Protein AF-A0A836TAS0-F1 (afdb_monomer)

Secondary structure (DSSP, 8-state):
---------------EEEEEEEEEEEESSGGGTHHHHHHHTTSTT-EEEEETTEEEEEEEEESSHHHHHHHHHHHTTT-TT-EEEEEEE-GGGEEESGGGSSS--------HHHHHHHHHS-----HHHHHHHHHHTT-HHHHHHHHHHHHHTTSSHHHHHHHHHHHHHHHT-GGG-

Solvent-accessible surface area (backbone atoms only — not comparable to full-atom values): 10208 Å² total; per-residue (Å²): 133,87,80,76,78,74,68,82,70,85,71,76,93,59,76,46,72,80,19,25,20,29,41,58,50,73,37,75,49,61,80,73,48,51,69,58,43,68,78,38,61,89,44,56,67,43,35,31,31,55,57,87,76,31,32,35,35,35,33,50,70,27,83,48,59,68,63,33,48,61,50,40,66,60,47,33,78,80,36,71,82,38,44,79,43,81,38,65,45,56,70,91,31,44,69,30,65,68,80,70,57,69,81,63,72,63,77,76,73,62,50,75,65,52,50,49,48,48,67,76,45,66,76,75,75,47,68,66,60,52,23,54,51,29,45,74,71,64,39,50,74,61,17,45,52,38,23,53,55,34,42,75,67,73,48,65,46,68,61,19,51,52,52,45,18,54,48,23,52,75,70,68,39,66,96,74,67

Sequence (177 aa):
MKKKNVKRLDIEWKPAKNLHCVQVSTSKVLKFEIPKYEKLKNFPLARIEKIGNFYVLRVGGYKKYSKAKELLDTVKKQFPDAFIRRCDIILERIVYPRNLSLNTKKNYSKSPEEKILSKIFPKKISLVEMMYRELNAGNLSKAEELAKKLKNTGKNLDDAYFVLGLINLKKGNFEQA

Structure (mmCIF, N/CA/C/O backbone):
data_AF-A0A836TAS0-F1
#
_entry.id   AF-A0A836TAS0-F1
#
loop_
_atom_site.group_PDB
_atom_site.id
_atom_site.type_symbol
_atom_site.label_atom_id
_atom_site.label_alt_id
_atom_site.label_comp_id
_atom_site.label_asym_id
_atom_site.label_entity_id
_atom_site.label_seq_id
_atom_site.pdbx_PDB_ins_code
_atom_site.Cartn_x
_atom_site.Cartn_y
_atom_site.Cartn_z
_atom_site.occupancy
_atom_site.B_iso_or_equiv
_atom_site.auth_seq_id
_atom_site.auth_comp_id
_atom_site.auth_asym_id
_atom_site.auth_atom_id
_atom_site.pdbx_PDB_model_num
ATOM 1 N N . MET A 1 1 ? -26.709 25.222 6.753 1.00 39.94 1 MET A N 1
ATOM 2 C CA . MET A 1 1 ? -26.020 23.928 6.993 1.00 39.94 1 MET A CA 1
ATOM 3 C C . MET A 1 1 ? -24.609 24.193 7.516 1.00 39.94 1 MET A C 1
ATOM 5 O O . MET A 1 1 ? -23.804 24.773 6.799 1.00 39.94 1 MET A O 1
ATOM 9 N N . LYS A 1 2 ? -24.309 23.847 8.777 1.00 31.91 2 LYS A N 1
ATOM 10 C CA . LYS A 1 2 ? -22.988 24.091 9.387 1.00 31.91 2 LYS A CA 1
ATOM 11 C C . LYS A 1 2 ? -21.958 23.116 8.796 1.00 31.91 2 LYS A C 1
ATOM 13 O O . LYS A 1 2 ? -22.026 21.919 9.068 1.00 31.91 2 LYS A O 1
ATOM 18 N N . LYS A 1 3 ? -21.010 23.618 7.994 1.00 33.72 3 LYS A N 1
ATOM 19 C CA . LYS A 1 3 ? -19.817 22.865 7.573 1.00 33.72 3 LYS A CA 1
ATOM 20 C C . LYS A 1 3 ? -19.012 22.539 8.834 1.00 33.72 3 LYS A C 1
ATOM 22 O O . LYS A 1 3 ? -18.361 23.414 9.396 1.00 33.72 3 LYS A O 1
ATOM 27 N N . LYS A 1 4 ? -19.104 21.300 9.329 1.00 37.03 4 LYS A N 1
ATOM 28 C CA . LYS A 1 4 ? -18.217 20.818 10.392 1.00 37.03 4 LYS A CA 1
ATOM 29 C C . LYS A 1 4 ? -16.796 20.836 9.828 1.00 37.03 4 LYS A C 1
ATOM 31 O O . LYS A 1 4 ? -16.466 20.016 8.976 1.00 37.03 4 LYS A O 1
ATOM 36 N N . ASN A 1 5 ? -15.987 21.790 10.287 1.00 32.66 5 ASN A N 1
ATOM 37 C CA . ASN A 1 5 ? -14.542 21.788 10.099 1.00 32.66 5 ASN A CA 1
ATOM 38 C C . ASN A 1 5 ? -13.997 20.518 10.753 1.00 32.66 5 ASN A C 1
ATOM 40 O O . ASN A 1 5 ? -13.804 20.459 11.968 1.00 32.66 5 ASN A O 1
ATOM 44 N N . VAL A 1 6 ? -13.799 19.475 9.949 1.00 39.62 6 VAL A N 1
ATOM 45 C CA . VAL A 1 6 ? -13.028 18.304 10.350 1.00 39.62 6 VAL A CA 1
ATOM 46 C C . VAL A 1 6 ? -11.595 18.804 10.471 1.00 39.62 6 VAL A C 1
ATOM 48 O O . VAL A 1 6 ? -10.887 18.916 9.473 1.00 39.62 6 VAL A O 1
ATOM 51 N N . LYS A 1 7 ? -11.202 19.201 11.691 1.00 39.25 7 LYS A N 1
ATOM 52 C CA . LYS A 1 7 ? -9.799 19.451 12.033 1.00 39.25 7 LYS A CA 1
ATOM 53 C C . LYS A 1 7 ? -9.008 18.273 11.470 1.00 39.25 7 LYS A C 1
ATOM 55 O O . LYS A 1 7 ? -9.367 17.128 11.758 1.00 39.25 7 LYS A O 1
ATOM 60 N N . ARG A 1 8 ? -7.986 18.545 10.647 1.00 42.72 8 ARG A N 1
ATOM 61 C CA . ARG A 1 8 ? -6.962 17.547 10.325 1.00 42.72 8 ARG A CA 1
ATOM 62 C C . ARG A 1 8 ? -6.474 17.041 11.673 1.00 42.72 8 ARG A C 1
ATOM 64 O O . ARG A 1 8 ? -5.831 17.771 12.413 1.00 42.72 8 ARG A O 1
ATOM 71 N N . LEU A 1 9 ? -6.919 15.850 12.056 1.00 44.78 9 LEU A N 1
ATOM 72 C CA . LEU A 1 9 ? -6.320 15.161 13.177 1.00 44.78 9 LEU A CA 1
ATOM 73 C C . LEU A 1 9 ? -4.923 14.844 12.669 1.00 44.78 9 LEU A C 1
ATOM 75 O O . LEU A 1 9 ? -4.783 14.038 11.746 1.00 44.78 9 LEU A O 1
ATOM 79 N N . ASP A 1 10 ? -3.928 15.534 13.214 1.00 43.12 10 ASP A N 1
ATOM 80 C CA . ASP A 1 10 ? -2.517 15.210 13.051 1.00 43.12 10 ASP A CA 1
ATOM 81 C C . ASP A 1 10 ? -2.287 13.855 13.725 1.00 43.12 10 ASP A C 1
ATOM 83 O O . ASP A 1 10 ? -1.798 13.739 14.846 1.00 43.12 10 ASP A O 1
ATOM 87 N N . ILE A 1 11 ? -2.788 12.798 13.085 1.00 58.28 11 ILE A N 1
ATOM 88 C CA . ILE A 1 11 ? -2.605 11.438 13.553 1.00 58.28 11 ILE A CA 1
ATOM 89 C C . ILE A 1 11 ? -1.200 11.068 13.131 1.00 58.28 11 ILE A C 1
ATOM 91 O O . ILE A 1 11 ? -0.909 10.855 11.954 1.00 58.28 11 ILE A O 1
ATOM 95 N N . GLU A 1 12 ? -0.332 11.044 14.127 1.00 65.50 12 GLU A N 1
ATOM 96 C CA . GLU A 1 12 ? 1.052 10.647 13.996 1.00 65.50 12 GLU A CA 1
ATOM 97 C C . GLU A 1 12 ? 1.134 9.244 13.375 1.00 65.50 12 GLU A C 1
ATOM 99 O O . GLU A 1 12 ? 0.521 8.285 13.857 1.00 65.50 12 GLU A O 1
ATOM 104 N N . TRP A 1 13 ? 1.880 9.126 12.277 1.00 76.00 13 TRP A N 1
ATOM 105 C CA . TRP A 1 13 ? 2.085 7.876 11.549 1.00 76.00 13 TRP A CA 1
ATOM 106 C C . TRP A 1 13 ? 3.034 6.964 12.326 1.00 76.00 13 TRP A C 1
ATOM 108 O O . TRP A 1 13 ? 4.219 6.855 12.018 1.00 76.00 13 TRP A O 1
ATOM 118 N N . LYS A 1 14 ? 2.507 6.321 13.367 1.00 85.06 14 LYS A N 1
ATOM 119 C CA . LYS A 1 14 ? 3.248 5.385 14.214 1.00 85.06 14 LYS A CA 1
ATOM 120 C C . LYS A 1 14 ? 2.889 3.937 13.875 1.00 85.06 14 LYS A C 1
ATOM 122 O O . LYS A 1 14 ? 1.707 3.637 13.685 1.00 85.06 14 LYS A O 1
ATOM 127 N N . PRO A 1 15 ? 3.878 3.024 13.834 1.00 89.62 15 PRO A N 1
ATOM 128 C CA . PRO A 1 15 ? 3.602 1.599 13.764 1.00 89.62 15 PRO A CA 1
ATOM 129 C C . PRO A 1 15 ? 2.694 1.167 14.917 1.00 89.62 15 PRO A C 1
ATOM 131 O O . PRO A 1 15 ? 2.919 1.535 16.070 1.00 89.62 15 PRO A O 1
ATOM 134 N N . ALA A 1 16 ? 1.665 0.386 14.610 1.00 91.62 16 ALA A N 1
ATOM 135 C CA . ALA A 1 16 ? 0.688 -0.066 15.593 1.00 91.62 16 ALA A CA 1
ATOM 136 C C . ALA A 1 16 ? 0.060 -1.389 15.151 1.00 91.62 16 ALA A C 1
ATOM 138 O O . ALA A 1 16 ? -0.093 -1.634 13.956 1.00 91.62 16 ALA A O 1
ATOM 139 N N . LYS A 1 17 ? -0.317 -2.232 16.116 1.00 95.00 17 LYS A N 1
ATOM 140 C CA . LYS A 1 17 ? -0.908 -3.553 15.869 1.00 95.00 17 LYS A CA 1
ATOM 141 C C . LYS A 1 17 ? -2.314 -3.661 16.445 1.00 95.00 17 LYS A C 1
ATOM 143 O O . LYS A 1 17 ? -2.662 -2.912 17.360 1.00 95.00 17 LYS A O 1
ATOM 148 N N . ASN A 1 18 ? -3.083 -4.634 15.956 1.00 94.75 18 ASN A N 1
ATOM 149 C CA . ASN A 1 18 ? -4.403 -4.993 16.492 1.00 94.75 18 ASN A CA 1
ATOM 150 C C . ASN A 1 18 ? -5.410 -3.828 16.477 1.00 94.75 18 ASN A C 1
ATOM 152 O O . ASN A 1 18 ? -6.166 -3.620 17.426 1.00 94.75 18 ASN A O 1
ATOM 156 N N . LEU A 1 19 ? -5.416 -3.052 15.394 1.00 96.75 19 LEU A N 1
ATOM 157 C CA . LEU A 1 19 ? -6.354 -1.954 15.185 1.00 96.75 19 LEU A CA 1
ATOM 158 C C . LEU A 1 19 ? -7.549 -2.397 14.335 1.00 96.75 19 LEU A C 1
ATOM 160 O O . LEU A 1 19 ? -7.523 -3.421 13.653 1.00 96.75 19 LEU A O 1
ATOM 164 N N . HIS A 1 20 ? -8.590 -1.573 14.335 1.00 97.81 20 HIS A N 1
ATOM 165 C CA . HIS A 1 20 ? -9.711 -1.618 13.411 1.00 97.81 20 HIS A CA 1
ATOM 166 C C . HIS A 1 20 ? -9.548 -0.522 12.354 1.00 97.81 20 HIS A C 1
ATOM 168 O O . HIS A 1 20 ? -9.479 0.666 12.683 1.00 97.81 20 HIS A O 1
ATOM 174 N N . CYS A 1 21 ? -9.511 -0.922 11.085 1.00 97.25 21 CYS A N 1
ATOM 175 C CA . CYS A 1 21 ? -9.460 -0.023 9.934 1.00 97.25 21 CYS A CA 1
ATOM 176 C C . CYS A 1 21 ? -10.655 -0.277 9.023 1.00 97.25 21 CYS A C 1
ATOM 178 O O . CYS A 1 21 ? -11.179 -1.392 8.977 1.00 97.25 21 CYS A O 1
ATOM 180 N N . VAL A 1 22 ? -11.012 0.728 8.231 1.00 98.38 22 VAL A N 1
ATOM 181 C CA . VAL A 1 22 ? -11.937 0.560 7.112 1.00 98.38 22 VAL A CA 1
ATOM 182 C C . VAL A 1 22 ? -11.113 0.266 5.862 1.00 98.38 22 VAL A C 1
ATOM 184 O O . VAL A 1 22 ? -10.262 1.066 5.471 1.00 98.38 22 VAL A O 1
ATOM 187 N N . GLN A 1 23 ? -11.336 -0.898 5.257 1.00 98.44 23 GLN A N 1
ATOM 188 C CA . GLN A 1 23 ? -10.821 -1.225 3.934 1.00 98.44 23 GLN A CA 1
ATOM 189 C C . GLN A 1 23 ? -11.856 -0.797 2.898 1.00 98.44 23 GLN A C 1
ATOM 191 O O . GLN A 1 23 ? -13.025 -1.157 3.002 1.00 98.44 23 GLN A O 1
ATOM 196 N N . VAL A 1 24 ? -11.408 -0.023 1.917 1.00 98.38 24 VAL A N 1
ATOM 197 C CA . VAL A 1 24 ? -12.281 0.597 0.914 1.00 98.38 24 VAL A CA 1
ATOM 198 C C . VAL A 1 24 ? -12.264 -0.206 -0.374 1.00 98.38 24 VAL A C 1
ATOM 200 O O . VAL A 1 24 ? -13.305 -0.504 -0.943 1.00 98.38 24 VAL A O 1
ATOM 203 N N . SER A 1 25 ? -11.069 -0.565 -0.833 1.00 98.06 25 SER A N 1
ATOM 204 C CA . SER A 1 25 ? -10.891 -1.310 -2.071 1.00 98.06 25 SER A CA 1
ATOM 205 C C . SER A 1 25 ? -9.571 -2.063 -2.086 1.00 98.06 25 SER A C 1
ATOM 207 O O . SER A 1 25 ? -8.697 -1.892 -1.229 1.00 98.06 25 SER A O 1
ATOM 209 N N . THR A 1 26 ? -9.455 -2.977 -3.040 1.00 97.88 26 THR A N 1
ATOM 210 C CA . THR A 1 26 ? -8.252 -3.766 -3.284 1.00 97.88 26 THR A CA 1
ATOM 211 C C . THR A 1 26 ? -8.102 -3.987 -4.782 1.00 97.88 26 THR A C 1
ATOM 213 O O . THR A 1 26 ? -9.083 -4.240 -5.473 1.00 97.88 26 THR A O 1
ATOM 216 N N . SER A 1 27 ? -6.875 -3.892 -5.286 1.00 98.06 27 SER A N 1
ATOM 217 C CA . SER A 1 27 ? -6.555 -4.059 -6.705 1.00 98.06 27 SER A CA 1
ATOM 218 C C . SER A 1 27 ? -5.145 -4.618 -6.869 1.00 98.06 27 SER A C 1
ATOM 220 O O . SER A 1 27 ? -4.278 -4.374 -6.037 1.00 98.06 27 SER A O 1
ATOM 222 N N . LYS A 1 28 ? -4.864 -5.336 -7.960 1.00 97.81 28 LYS A N 1
ATOM 223 C CA . LYS A 1 28 ? -3.484 -5.730 -8.310 1.00 97.81 28 LYS A CA 1
ATOM 224 C C . LYS A 1 28 ? -2.655 -4.563 -8.864 1.00 97.81 28 LYS A C 1
ATOM 226 O O . LYS A 1 28 ? -1.430 -4.626 -8.857 1.00 97.81 28 LYS A O 1
ATOM 231 N N . VAL A 1 29 ? -3.308 -3.483 -9.294 1.00 97.56 29 VAL A N 1
ATOM 232 C CA . VAL A 1 29 ? -2.690 -2.337 -9.976 1.00 97.56 29 VAL A CA 1
ATOM 233 C C . VAL A 1 29 ? -2.886 -1.061 -9.156 1.00 97.56 29 VAL A C 1
ATOM 235 O O . VAL A 1 29 ? -4.017 -0.622 -8.940 1.00 97.56 29 VAL A O 1
ATOM 238 N N . LEU A 1 30 ? -1.779 -0.430 -8.744 1.00 96.00 30 LEU A N 1
ATOM 239 C CA . LEU A 1 30 ? -1.773 0.784 -7.913 1.00 96.00 30 LEU A CA 1
ATOM 240 C C . LEU A 1 30 ? -2.534 1.953 -8.554 1.00 96.00 30 LEU A C 1
ATOM 242 O O . LEU A 1 30 ? -3.224 2.697 -7.860 1.00 96.00 30 LEU A O 1
ATOM 246 N N . LYS A 1 31 ? -2.441 2.098 -9.883 1.00 96.31 31 LYS A N 1
ATOM 247 C CA . LYS A 1 31 ? -3.090 3.180 -10.643 1.00 96.31 31 LYS A CA 1
ATOM 248 C C . LYS A 1 31 ? -4.608 3.239 -10.418 1.00 96.31 31 LYS A C 1
ATOM 250 O O . LYS A 1 31 ? -5.175 4.321 -10.495 1.00 96.31 31 LYS A O 1
ATOM 255 N N . PHE A 1 32 ? -5.257 2.118 -10.097 1.00 97.12 32 PHE A N 1
ATOM 256 C CA . PHE A 1 32 ? -6.699 2.078 -9.816 1.00 97.12 32 PHE A CA 1
ATOM 257 C C . PHE A 1 32 ? -7.066 2.517 -8.393 1.00 97.12 32 PHE A C 1
ATOM 259 O O . PHE A 1 32 ? -8.209 2.898 -8.142 1.00 97.12 32 PHE A O 1
ATOM 266 N N . GLU A 1 33 ? -6.111 2.498 -7.464 1.00 97.50 33 GLU A N 1
ATOM 267 C CA . GLU A 1 33 ? -6.346 2.865 -6.066 1.00 97.50 33 GLU A CA 1
ATOM 268 C C . GLU A 1 33 ? -6.081 4.355 -5.808 1.00 97.50 33 GLU A C 1
ATOM 270 O O . GLU A 1 33 ? -6.758 4.959 -4.978 1.00 97.50 33 GLU A O 1
ATOM 275 N N . ILE A 1 34 ? -5.163 4.979 -6.559 1.00 96.69 34 ILE A N 1
ATOM 276 C CA . ILE A 1 34 ? -4.818 6.406 -6.408 1.00 96.69 34 ILE A CA 1
ATOM 277 C C . ILE A 1 34 ? -6.047 7.332 -6.564 1.00 96.69 34 ILE A C 1
ATOM 279 O O . ILE A 1 34 ? -6.281 8.139 -5.664 1.00 96.69 34 ILE A O 1
ATOM 283 N N . PRO A 1 35 ? -6.897 7.219 -7.608 1.00 97.31 35 PRO A N 1
ATOM 284 C CA . PRO A 1 35 ? -8.068 8.091 -7.742 1.00 97.31 35 PRO A CA 1
ATOM 285 C C . PRO A 1 35 ? -9.076 7.937 -6.596 1.00 97.31 35 PRO A C 1
ATOM 287 O O . PRO A 1 35 ? -9.722 8.904 -6.196 1.00 97.31 35 PRO A O 1
ATOM 290 N N . LYS A 1 36 ? -9.211 6.724 -6.041 1.00 97.50 36 LYS A N 1
ATOM 291 C CA . LYS A 1 36 ? -10.081 6.458 -4.885 1.00 97.50 36 LYS A CA 1
ATOM 292 C C . LYS A 1 36 ? -9.501 7.077 -3.616 1.00 97.50 36 LYS A C 1
ATOM 294 O O . LYS A 1 36 ? -10.239 7.679 -2.839 1.00 97.50 36 LYS A O 1
ATOM 299 N N . TYR A 1 37 ? -8.182 6.985 -3.437 1.00 96.94 37 TYR A N 1
ATOM 300 C CA . TYR A 1 37 ? -7.482 7.653 -2.348 1.00 96.94 37 TYR A CA 1
ATOM 301 C C . TYR A 1 37 ? -7.701 9.167 -2.385 1.00 96.94 37 TYR A C 1
ATOM 303 O O . TYR A 1 37 ? -7.981 9.749 -1.345 1.00 96.94 37 TYR A O 1
ATOM 311 N N . GLU A 1 38 ? -7.628 9.818 -3.550 1.00 95.81 38 GLU A N 1
ATOM 312 C CA . GLU A 1 38 ? -7.781 11.279 -3.640 1.00 95.81 38 GLU A CA 1
ATOM 313 C C . GLU A 1 38 ? -9.139 11.772 -3.111 1.00 95.81 38 GLU A C 1
ATOM 315 O O . GLU A 1 38 ? -9.208 12.839 -2.499 1.00 95.81 38 GLU A O 1
ATOM 320 N N . LYS A 1 39 ? -10.201 10.963 -3.249 1.00 96.38 39 LYS A N 1
ATOM 321 C CA . LYS A 1 39 ? -11.524 11.232 -2.650 1.00 96.38 39 LYS A CA 1
ATOM 322 C C . LYS A 1 39 ? -11.528 11.109 -1.123 1.00 96.38 39 LYS A C 1
ATOM 324 O O . LYS A 1 39 ? -12.337 11.739 -0.445 1.00 96.38 39 LYS A O 1
ATOM 329 N N . LEU A 1 40 ? -10.618 10.306 -0.578 1.00 95.25 40 LEU A N 1
ATOM 330 C CA . LEU A 1 40 ? -10.520 9.973 0.842 1.00 95.25 40 LEU A CA 1
ATOM 331 C C . LEU A 1 40 ? -9.305 10.589 1.545 1.00 95.25 40 LEU A C 1
ATOM 333 O O . LEU A 1 40 ? -9.139 10.374 2.738 1.00 95.25 40 LEU A O 1
ATOM 337 N N . LYS A 1 41 ? -8.466 11.380 0.871 1.00 93.56 41 LYS A N 1
ATOM 338 C CA . LYS A 1 41 ? -7.195 11.884 1.429 1.00 93.56 41 LYS A CA 1
ATOM 339 C C . LYS A 1 41 ? -7.330 12.716 2.705 1.00 93.56 41 LYS A C 1
ATOM 341 O O . LYS A 1 41 ? -6.380 12.833 3.468 1.00 93.56 41 LYS A O 1
ATOM 346 N N . ASN A 1 42 ? -8.506 13.301 2.927 1.00 91.25 42 ASN A N 1
ATOM 347 C CA . ASN A 1 42 ? -8.814 14.083 4.124 1.00 91.25 42 ASN A CA 1
ATOM 348 C C . ASN A 1 42 ? -9.341 13.219 5.282 1.00 91.25 42 ASN A C 1
ATOM 350 O O . ASN A 1 42 ? -9.592 13.739 6.368 1.00 91.25 42 ASN A O 1
ATOM 354 N N . PHE A 1 43 ? -9.541 11.918 5.061 1.00 92.50 43 PHE A N 1
ATOM 355 C CA . PHE A 1 43 ? -9.944 10.993 6.107 1.00 92.50 43 PHE A CA 1
ATOM 356 C C . PHE A 1 43 ? -8.736 10.634 6.989 1.00 92.50 43 PHE A C 1
ATOM 358 O O . PHE A 1 43 ? -7.605 10.559 6.501 1.00 92.50 43 PHE A O 1
ATOM 365 N N . PRO A 1 44 ? -8.969 10.364 8.285 1.00 91.81 44 PRO A N 1
ATOM 366 C CA . PRO A 1 44 ? -7.951 9.883 9.214 1.00 91.81 44 PRO A CA 1
ATOM 367 C C . PRO A 1 44 ? -7.118 8.732 8.642 1.00 91.81 44 PRO A C 1
ATOM 369 O O . PRO A 1 44 ? -7.689 7.734 8.209 1.00 91.81 44 PRO A O 1
ATOM 372 N N . LEU A 1 45 ? -5.783 8.834 8.682 1.00 92.25 45 LEU A N 1
ATOM 373 C CA . LEU A 1 45 ? -4.847 7.766 8.284 1.00 92.25 45 LEU A CA 1
ATOM 374 C C . LEU A 1 45 ? -5.166 7.094 6.932 1.00 92.25 45 LEU A C 1
ATOM 376 O O . LEU A 1 45 ? -4.980 5.879 6.775 1.00 92.25 45 LEU A O 1
ATOM 380 N N . ALA A 1 46 ? -5.669 7.868 5.966 1.00 95.31 46 ALA A N 1
ATOM 381 C CA . ALA A 1 46 ? -5.869 7.393 4.606 1.00 95.31 46 ALA A CA 1
ATOM 382 C C . ALA A 1 46 ? -4.529 6.979 3.989 1.00 95.31 46 ALA A C 1
ATOM 384 O O . ALA A 1 46 ? -3.559 7.734 4.040 1.00 95.31 46 ALA A O 1
ATOM 385 N N . ARG A 1 47 ? -4.468 5.774 3.418 1.00 96.06 47 ARG A N 1
ATOM 386 C CA . ARG A 1 47 ? -3.246 5.202 2.834 1.00 96.06 47 ARG A CA 1
ATOM 387 C C . ARG A 1 47 ? -3.534 4.086 1.849 1.00 96.06 47 ARG A C 1
ATOM 389 O O . ARG A 1 47 ? -4.546 3.395 1.957 1.00 96.06 47 ARG A O 1
ATOM 396 N N . ILE A 1 48 ? -2.579 3.857 0.957 1.00 97.62 48 ILE A N 1
ATOM 397 C CA . ILE A 1 48 ? -2.515 2.649 0.138 1.00 97.62 48 ILE A CA 1
ATOM 398 C C . ILE A 1 48 ? -1.346 1.802 0.625 1.00 97.62 48 ILE A C 1
ATOM 400 O O . ILE A 1 48 ? -0.205 2.265 0.674 1.00 97.62 48 ILE A O 1
ATOM 404 N N . GLU A 1 49 ? -1.640 0.550 0.957 1.00 96.94 49 GLU A N 1
ATOM 405 C CA . GLU A 1 49 ? -0.658 -0.439 1.391 1.00 96.94 49 GLU A CA 1
ATOM 406 C C . GLU A 1 49 ? -0.409 -1.485 0.298 1.00 96.94 49 GLU A C 1
ATOM 408 O O . GLU A 1 49 ? -1.352 -1.931 -0.356 1.00 96.94 49 GLU A O 1
ATOM 413 N N . LYS A 1 50 ? 0.841 -1.927 0.126 1.00 97.06 50 LYS A N 1
ATOM 414 C CA . LYS A 1 50 ? 1.197 -3.095 -0.685 1.00 97.06 50 LYS A CA 1
ATOM 415 C C . LYS A 1 50 ? 1.244 -4.336 0.208 1.00 97.06 50 LYS A C 1
ATOM 417 O O . LYS A 1 50 ? 2.073 -4.439 1.109 1.00 97.06 50 LYS A O 1
ATOM 422 N N . ILE A 1 51 ? 0.330 -5.273 -0.037 1.00 96.00 51 ILE A N 1
ATOM 423 C CA . ILE A 1 51 ? 0.199 -6.533 0.704 1.00 96.00 51 ILE A CA 1
ATOM 424 C C . ILE A 1 51 ? 0.229 -7.680 -0.308 1.00 96.00 51 ILE A C 1
ATOM 426 O O . ILE A 1 51 ? -0.733 -7.898 -1.050 1.00 96.00 51 ILE A O 1
ATOM 430 N N . GLY A 1 52 ? 1.357 -8.391 -0.365 1.00 95.75 52 GLY A N 1
ATOM 431 C CA . GLY A 1 52 ? 1.619 -9.375 -1.417 1.00 95.75 52 GLY A CA 1
ATOM 432 C C . GLY A 1 52 ? 1.464 -8.745 -2.805 1.00 95.75 52 GLY A C 1
ATOM 433 O O . GLY A 1 52 ? 1.991 -7.666 -3.079 1.00 95.75 52 GLY A O 1
ATOM 434 N N . ASN A 1 53 ? 0.662 -9.374 -3.664 1.00 96.69 53 ASN A N 1
ATOM 435 C CA . ASN A 1 53 ? 0.414 -8.887 -5.023 1.00 96.69 53 ASN A CA 1
ATOM 436 C C . ASN A 1 53 ? -0.627 -7.762 -5.110 1.00 96.69 53 ASN A C 1
ATOM 438 O O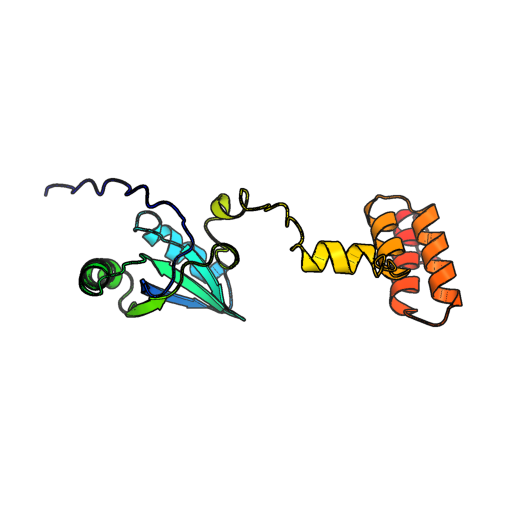 . ASN A 1 53 ? -0.819 -7.200 -6.187 1.00 96.69 53 ASN A O 1
ATOM 442 N N . PHE A 1 54 ? -1.235 -7.345 -4.000 1.00 98.12 54 PHE A N 1
ATOM 443 C CA . PHE A 1 54 ? -2.348 -6.397 -4.005 1.00 98.12 54 PHE A CA 1
ATOM 444 C C . PHE A 1 54 ? -1.996 -5.048 -3.376 1.00 98.12 54 PHE A C 1
ATOM 446 O O . PHE A 1 54 ? -1.214 -4.955 -2.434 1.00 98.12 54 PHE A O 1
ATOM 453 N N . TYR 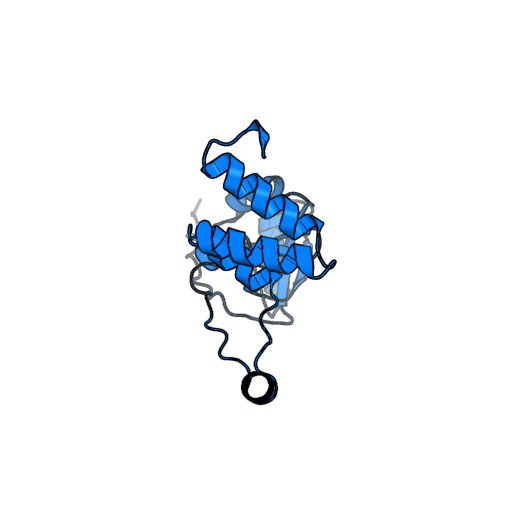A 1 55 ? -2.618 -4.000 -3.897 1.00 98.31 55 TYR A N 1
ATOM 454 C CA . TYR A 1 55 ? -2.678 -2.664 -3.329 1.00 98.31 55 TYR A CA 1
ATOM 455 C C . TYR A 1 55 ? -4.024 -2.500 -2.631 1.00 98.31 55 TYR A C 1
ATOM 457 O O . TYR A 1 55 ? -5.070 -2.741 -3.235 1.00 98.31 55 TYR A O 1
ATOM 465 N N . VAL A 1 56 ? -3.990 -2.126 -1.357 1.00 98.31 56 VAL A N 1
ATOM 466 C CA . VAL A 1 56 ? -5.168 -2.055 -0.491 1.00 98.31 56 VAL A CA 1
ATOM 467 C C . VAL A 1 56 ? -5.331 -0.627 0.007 1.00 98.31 56 VAL A C 1
ATOM 469 O O . VAL A 1 56 ? -4.465 -0.123 0.722 1.00 98.31 56 VAL A O 1
ATOM 472 N N . LEU A 1 57 ? -6.450 0.010 -0.337 1.00 98.31 57 LEU A N 1
ATOM 473 C CA . LEU A 1 57 ? -6.818 1.324 0.182 1.00 98.31 57 LEU A CA 1
ATOM 474 C C . LEU A 1 57 ? -7.493 1.175 1.54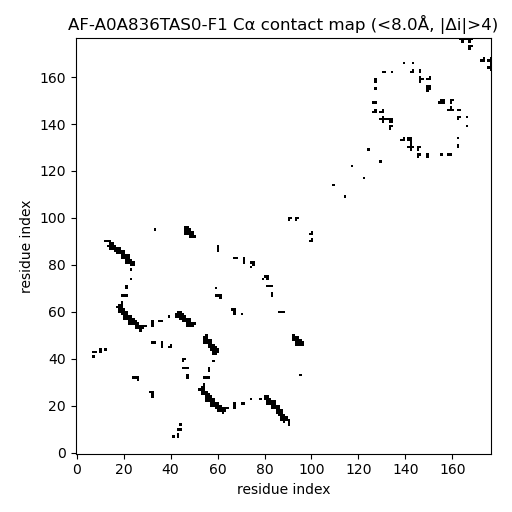6 1.00 98.31 57 LEU A C 1
ATOM 476 O O . LEU A 1 57 ? -8.521 0.501 1.682 1.00 98.31 57 LEU A O 1
ATOM 480 N N . ARG A 1 58 ? -6.917 1.823 2.560 1.00 97.56 58 ARG A N 1
ATOM 481 C CA . ARG A 1 58 ? -7.443 1.836 3.926 1.00 97.56 58 ARG A CA 1
ATOM 482 C C . ARG A 1 58 ? -7.545 3.245 4.472 1.00 97.56 58 ARG A C 1
ATOM 484 O O . ARG A 1 58 ? -6.753 4.119 4.131 1.00 97.56 58 ARG A O 1
ATOM 491 N N . VAL A 1 59 ? -8.497 3.420 5.377 1.00 96.75 59 VAL A N 1
ATOM 492 C CA . VAL A 1 59 ? -8.657 4.627 6.185 1.00 96.75 59 VAL A CA 1
ATOM 493 C C . VAL A 1 59 ? -8.853 4.243 7.652 1.00 96.75 59 VAL A C 1
ATOM 495 O O . VAL A 1 59 ? -9.401 3.185 7.984 1.00 96.75 59 VAL A O 1
ATOM 498 N N . GLY A 1 60 ? -8.380 5.104 8.543 1.00 94.94 60 GLY A N 1
ATOM 499 C CA . GLY A 1 60 ? -8.446 4.926 9.986 1.00 94.94 60 GLY A CA 1
ATOM 500 C C . GLY A 1 60 ? -7.451 3.906 10.544 1.00 94.94 60 GLY A C 1
ATOM 501 O O . GLY A 1 60 ? -6.584 3.368 9.849 1.00 94.94 60 GLY A O 1
ATOM 502 N N . GLY A 1 61 ? -7.581 3.663 11.845 1.00 94.69 61 GLY A N 1
ATOM 503 C CA . GLY A 1 61 ? -6.707 2.793 12.630 1.00 94.69 61 GLY A CA 1
ATOM 504 C C . GLY A 1 61 ? -7.012 2.950 14.116 1.00 94.69 61 GLY A C 1
ATOM 505 O O . GLY A 1 61 ? -6.287 3.626 14.838 1.00 94.69 61 GLY A O 1
ATOM 506 N N . TYR A 1 62 ? -8.123 2.374 14.572 1.00 95.81 62 TYR A N 1
ATOM 507 C CA . TYR A 1 62 ? -8.656 2.606 15.917 1.00 95.81 62 TYR A CA 1
ATOM 508 C C . TYR A 1 62 ? -8.569 1.364 16.794 1.00 95.81 62 TYR A C 1
ATOM 510 O O . TYR A 1 62 ? -8.893 0.269 16.354 1.00 95.81 62 TYR A O 1
ATOM 518 N N . LYS A 1 63 ? -8.238 1.534 18.078 1.00 94.81 63 LYS A N 1
ATOM 519 C CA . LYS A 1 63 ? -8.315 0.434 19.057 1.00 94.81 63 LYS A CA 1
ATOM 520 C C . LYS A 1 63 ? -9.754 -0.023 19.330 1.00 94.81 63 LYS A C 1
ATOM 522 O O . LYS A 1 63 ? -9.984 -1.188 19.613 1.00 94.81 63 LYS A O 1
ATOM 527 N N . LYS A 1 64 ? -10.726 0.895 19.258 1.00 95.94 64 LYS A N 1
ATOM 528 C CA . LYS A 1 64 ? -12.149 0.614 19.511 1.00 95.94 64 LYS A CA 1
ATOM 529 C C . LYS A 1 64 ? -12.905 0.448 18.194 1.00 95.94 64 LYS A C 1
ATOM 531 O O . LYS A 1 64 ? -12.842 1.335 17.343 1.00 95.94 64 LYS A O 1
ATOM 536 N N . TYR A 1 65 ? -13.669 -0.636 18.070 1.00 96.62 65 TYR A N 1
ATOM 537 C CA . TYR A 1 65 ? -14.509 -0.911 16.899 1.00 96.62 65 TYR A CA 1
ATOM 538 C C . TYR A 1 65 ? -15.558 0.184 16.643 1.00 96.62 65 TYR A C 1
ATOM 540 O O . TYR A 1 65 ? -15.763 0.565 15.495 1.00 96.62 65 TYR A O 1
ATOM 548 N N . SER A 1 66 ? -16.168 0.750 17.694 1.00 96.75 66 SER A N 1
ATOM 549 C CA . SER A 1 66 ? -17.191 1.804 17.566 1.00 96.75 66 SER A CA 1
ATOM 550 C C . SER A 1 66 ? -16.703 3.021 16.772 1.00 96.75 66 SER A C 1
ATOM 552 O O . SER A 1 66 ? -17.389 3.468 15.861 1.00 96.75 66 SER A O 1
ATOM 554 N N . LYS A 1 67 ? -15.467 3.477 17.014 1.00 95.12 67 LYS A N 1
ATOM 555 C CA . LYS A 1 67 ? -14.853 4.573 16.242 1.00 95.12 67 LYS A CA 1
ATOM 556 C C . LYS A 1 67 ? -14.635 4.212 14.771 1.00 95.12 67 LYS A C 1
ATOM 558 O O . LYS A 1 67 ? -14.796 5.054 13.894 1.00 95.12 67 LYS A O 1
ATOM 563 N N . ALA A 1 68 ? -14.271 2.961 14.487 1.00 96.19 68 ALA A N 1
ATOM 564 C CA . ALA A 1 68 ? -14.152 2.486 13.110 1.00 96.19 68 ALA A CA 1
ATOM 565 C C . ALA A 1 68 ? -15.523 2.400 12.417 1.00 96.19 68 ALA A C 1
ATOM 567 O O . ALA A 1 68 ? -15.602 2.648 11.217 1.00 96.19 68 ALA A O 1
ATOM 568 N N . LYS A 1 69 ? -16.593 2.099 13.167 1.00 97.69 69 LYS A N 1
ATOM 569 C CA . LYS A 1 69 ? -17.980 2.088 12.680 1.00 97.69 69 LYS A CA 1
ATOM 570 C C . LYS A 1 69 ? -18.467 3.480 12.285 1.00 97.69 69 LYS A C 1
ATOM 572 O O . LYS A 1 69 ? -18.932 3.645 11.165 1.00 97.69 69 LYS A O 1
ATOM 577 N N . GLU A 1 70 ? -18.238 4.488 13.123 1.00 96.38 70 GLU A N 1
ATOM 578 C CA . GLU A 1 70 ? -18.542 5.889 12.782 1.00 96.38 70 GLU A CA 1
ATOM 579 C C . GLU A 1 70 ? -17.830 6.338 11.490 1.00 96.38 70 GLU A C 1
ATOM 581 O O . GLU A 1 70 ? -18.412 7.010 10.632 1.00 96.38 70 GLU A O 1
ATOM 586 N N . LEU A 1 71 ? -16.564 5.929 11.321 1.00 96.38 71 LEU A N 1
ATOM 587 C CA . LEU A 1 71 ? -15.813 6.199 10.095 1.00 96.38 71 LEU A CA 1
ATOM 588 C C . LEU A 1 71 ? -16.414 5.460 8.891 1.00 96.38 71 LEU A C 1
ATOM 590 O O . LEU A 1 71 ? -16.569 6.058 7.825 1.00 96.38 71 LEU A O 1
ATOM 594 N N . LEU A 1 72 ? -16.762 4.181 9.059 1.00 97.69 72 LEU A N 1
ATOM 595 C CA . LEU A 1 72 ? -17.346 3.346 8.012 1.00 97.69 72 LEU A CA 1
ATOM 596 C C . LEU A 1 72 ? -18.633 3.956 7.455 1.00 97.69 72 LEU A C 1
ATOM 598 O O . LEU A 1 72 ? -18.767 4.044 6.238 1.00 97.69 72 LEU A O 1
ATOM 602 N N . ASP A 1 73 ? -19.537 4.421 8.318 1.00 96.62 73 ASP A N 1
ATOM 603 C CA . ASP A 1 73 ? -20.819 5.007 7.903 1.00 96.62 73 ASP A CA 1
ATOM 604 C C . ASP A 1 73 ? -20.621 6.249 7.020 1.00 96.62 73 ASP A C 1
ATOM 606 O O . ASP A 1 73 ? -21.399 6.523 6.104 1.00 96.62 73 ASP A O 1
ATOM 610 N N . THR A 1 74 ? -19.535 6.991 7.248 1.00 96.00 74 THR A N 1
ATOM 611 C CA . THR A 1 74 ? -19.162 8.138 6.411 1.00 96.00 74 THR A CA 1
ATOM 612 C C . THR A 1 74 ? -18.549 7.695 5.082 1.00 96.00 74 THR A C 1
ATOM 614 O O . THR A 1 74 ? -18.878 8.255 4.036 1.00 96.00 74 THR A O 1
ATOM 617 N N . VAL A 1 75 ? -17.680 6.681 5.101 1.00 97.19 75 VAL A N 1
ATOM 618 C CA . VAL A 1 75 ? -17.010 6.144 3.903 1.00 97.19 75 VAL A CA 1
ATOM 619 C C . VAL A 1 75 ? -18.007 5.464 2.961 1.00 97.19 75 VAL A C 1
ATOM 621 O O . VAL A 1 75 ? -17.935 5.667 1.748 1.00 97.19 75 VAL A O 1
ATOM 624 N N . LYS A 1 76 ? -18.982 4.722 3.503 1.00 97.50 76 LYS A N 1
ATOM 625 C CA . LYS A 1 76 ? -19.987 3.977 2.730 1.00 97.50 76 LYS A CA 1
ATOM 626 C C . LYS A 1 76 ? -20.867 4.845 1.838 1.00 97.50 76 LYS A C 1
ATOM 628 O O . LYS A 1 76 ? -21.356 4.360 0.826 1.00 97.50 76 LYS A O 1
ATOM 633 N N . LYS A 1 77 ? -21.000 6.138 2.147 1.00 96.81 77 LYS A N 1
ATOM 634 C CA . LYS A 1 77 ? -21.703 7.105 1.285 1.00 96.81 77 LYS A CA 1
ATOM 635 C C . LYS A 1 77 ? -21.052 7.262 -0.091 1.00 96.81 77 LYS A C 1
ATOM 637 O O . LYS A 1 77 ? -21.727 7.641 -1.036 1.00 96.81 77 LYS A O 1
ATOM 642 N N . GLN A 1 78 ? -19.746 7.012 -0.192 1.00 96.44 78 GLN A N 1
ATOM 643 C CA . GLN A 1 78 ? -18.987 7.093 -1.445 1.00 96.44 78 GLN A CA 1
ATOM 644 C C . GLN A 1 78 ? -18.526 5.718 -1.944 1.00 96.44 78 GLN A C 1
ATOM 646 O O . GLN A 1 78 ? -18.320 5.543 -3.142 1.00 96.44 78 GLN A O 1
ATOM 651 N N . PHE A 1 79 ? -18.344 4.759 -1.033 1.00 97.62 79 PHE A N 1
ATOM 652 C CA . PHE A 1 79 ? -17.834 3.419 -1.320 1.00 97.62 79 PHE A CA 1
ATOM 653 C C . PHE A 1 79 ? -18.673 2.367 -0.577 1.00 97.62 79 PHE A C 1
ATOM 655 O O . PHE A 1 79 ? -18.298 1.971 0.530 1.00 97.62 79 PHE A O 1
ATOM 662 N N . PRO A 1 80 ? -19.808 1.926 -1.149 1.00 97.75 80 PRO A N 1
ATOM 663 C CA . PRO A 1 80 ? -20.755 1.028 -0.477 1.00 97.75 80 PRO A CA 1
ATOM 664 C C . PRO A 1 80 ? -20.138 -0.295 0.000 1.00 97.75 80 PRO A C 1
ATOM 666 O O . PRO A 1 80 ? -20.478 -0.778 1.083 1.00 97.75 80 PRO A O 1
ATOM 669 N N . ASP A 1 81 ? -19.169 -0.814 -0.758 1.00 97.56 81 ASP A N 1
ATOM 670 C CA . ASP A 1 81 ? -18.480 -2.084 -0.490 1.00 97.56 81 ASP A CA 1
ATOM 671 C C . ASP A 1 81 ? -17.408 -1.987 0.604 1.00 97.56 81 ASP A C 1
ATOM 673 O O . ASP A 1 81 ? -16.758 -2.979 0.941 1.00 97.56 81 ASP A O 1
ATOM 677 N N . ALA A 1 82 ? -17.185 -0.798 1.170 1.00 98.38 82 ALA A N 1
ATOM 678 C CA . ALA A 1 82 ? -16.227 -0.633 2.250 1.00 98.38 82 ALA A CA 1
ATOM 679 C C . ALA A 1 82 ? -16.649 -1.444 3.486 1.00 98.38 82 ALA A C 1
ATOM 681 O O . ALA A 1 82 ? -17.829 -1.531 3.840 1.00 98.38 82 ALA A O 1
ATOM 682 N N . PHE A 1 83 ? -15.668 -2.000 4.195 1.00 98.56 83 PHE A N 1
ATOM 683 C CA . PHE A 1 83 ? -15.909 -2.811 5.387 1.00 98.56 83 PHE A CA 1
ATOM 684 C C . PHE A 1 83 ? -14.812 -2.634 6.438 1.00 98.56 83 PHE A C 1
ATOM 686 O O . PHE A 1 83 ? -13.682 -2.238 6.143 1.00 98.56 83 PHE A O 1
ATOM 693 N N . ILE A 1 84 ? -15.145 -2.926 7.697 1.00 98.44 84 ILE A N 1
ATOM 694 C CA . ILE A 1 84 ? -14.181 -2.892 8.803 1.00 98.44 84 ILE A CA 1
ATOM 695 C C . ILE A 1 84 ? -13.447 -4.223 8.882 1.00 98.44 84 ILE A C 1
ATOM 697 O O . ILE A 1 84 ? -14.054 -5.288 8.820 1.00 98.44 84 ILE A O 1
ATOM 701 N N . ARG A 1 85 ? -12.137 -4.161 9.112 1.00 97.81 85 ARG A N 1
ATOM 702 C CA . ARG A 1 85 ? -11.307 -5.333 9.398 1.00 97.81 85 ARG A CA 1
ATOM 703 C C . ARG A 1 85 ? -10.245 -5.025 10.440 1.00 97.81 85 ARG A C 1
ATOM 705 O O . ARG A 1 85 ? -9.884 -3.864 10.652 1.00 97.81 85 ARG A O 1
ATOM 712 N N . ARG A 1 86 ? -9.688 -6.082 11.034 1.00 97.31 86 ARG A N 1
ATOM 713 C CA . ARG A 1 86 ? -8.448 -5.962 11.806 1.00 97.31 86 ARG A CA 1
ATOM 714 C C . ARG A 1 86 ? -7.274 -5.612 10.886 1.00 97.31 86 ARG A C 1
ATOM 716 O O . ARG A 1 86 ? -7.207 -6.056 9.729 1.00 97.31 86 ARG A O 1
ATOM 723 N N . CYS A 1 87 ? -6.393 -4.756 11.381 1.00 94.50 87 CYS A N 1
ATOM 724 C CA . CYS A 1 87 ? -5.275 -4.192 10.643 1.00 94.50 87 CYS A CA 1
ATOM 725 C C . CYS A 1 87 ? -4.108 -3.838 11.565 1.00 94.50 87 CYS A C 1
ATOM 727 O O . CYS A 1 87 ? -4.301 -3.505 12.735 1.00 94.50 87 CYS A O 1
ATOM 729 N N . ASP A 1 88 ? -2.924 -3.813 10.967 1.00 95.31 88 ASP A N 1
ATOM 730 C CA . ASP A 1 88 ? -1.732 -3.206 11.539 1.00 95.31 88 ASP A CA 1
ATOM 731 C C . ASP A 1 88 ? -1.352 -1.993 10.682 1.00 95.31 88 ASP A C 1
ATOM 733 O O . ASP A 1 88 ? -1.691 -1.927 9.497 1.00 95.31 88 ASP A O 1
ATOM 737 N N . ILE A 1 89 ? -0.655 -1.028 11.274 1.00 93.62 89 ILE A N 1
ATOM 738 C CA . ILE A 1 89 ? 0.013 0.057 10.555 1.00 93.62 89 ILE A CA 1
ATOM 739 C C . ILE A 1 89 ? 1.483 -0.335 10.457 1.00 93.62 89 ILE A C 1
ATOM 741 O O . ILE A 1 89 ? 2.203 -0.312 11.455 1.00 93.62 89 ILE A O 1
ATOM 745 N N . ILE A 1 90 ? 1.910 -0.719 9.256 1.00 93.38 90 ILE A N 1
ATOM 746 C CA . ILE A 1 90 ? 3.292 -1.090 8.938 1.00 93.38 90 ILE A CA 1
ATOM 747 C C . ILE A 1 90 ? 3.775 -0.098 7.888 1.00 93.38 90 ILE A C 1
ATOM 749 O O . ILE A 1 90 ? 3.297 -0.124 6.753 1.00 93.38 90 ILE A O 1
ATOM 753 N N . LEU A 1 91 ? 4.672 0.807 8.282 1.00 90.81 91 LEU A N 1
ATOM 754 C CA . LEU A 1 91 ? 5.077 1.947 7.453 1.00 90.81 91 LEU A CA 1
ATOM 755 C C . LEU A 1 91 ? 5.712 1.494 6.138 1.00 90.81 91 LEU A C 1
ATOM 757 O O . LEU A 1 91 ? 5.454 2.077 5.093 1.00 90.81 91 LEU A O 1
ATOM 761 N N . GLU A 1 92 ? 6.449 0.390 6.180 1.00 90.88 92 GLU A N 1
ATOM 762 C CA . GLU A 1 92 ? 7.133 -0.224 5.045 1.00 90.88 92 GLU A CA 1
ATOM 763 C C . GLU A 1 92 ? 6.158 -0.734 3.971 1.00 90.88 92 GLU A C 1
ATOM 765 O O . GLU A 1 92 ? 6.532 -0.886 2.811 1.00 90.88 92 GLU A O 1
ATOM 770 N N . ARG A 1 93 ? 4.891 -0.990 4.333 1.00 94.31 93 ARG A N 1
ATOM 771 C CA . ARG A 1 93 ? 3.850 -1.389 3.375 1.00 94.31 93 ARG A CA 1
ATOM 772 C C . ARG A 1 93 ? 3.175 -0.194 2.723 1.00 94.31 93 ARG A C 1
ATOM 774 O O . ARG A 1 93 ? 2.512 -0.377 1.706 1.00 94.31 93 ARG A O 1
ATOM 781 N N . ILE A 1 94 ? 3.291 1.004 3.287 1.00 94.38 94 ILE A N 1
ATOM 782 C CA . ILE A 1 94 ? 2.595 2.185 2.783 1.00 94.38 94 ILE A CA 1
ATOM 783 C C . ILE A 1 94 ? 3.324 2.691 1.542 1.00 94.38 94 ILE A C 1
ATOM 785 O O . ILE A 1 94 ? 4.435 3.202 1.613 1.00 94.38 94 ILE A O 1
ATOM 789 N N . VAL A 1 95 ? 2.666 2.572 0.393 1.00 94.12 95 VAL A N 1
ATOM 790 C CA . VAL A 1 95 ? 3.196 3.026 -0.902 1.00 94.12 95 VAL A CA 1
ATOM 791 C C . VAL A 1 95 ? 2.599 4.363 -1.346 1.00 94.12 95 VAL A C 1
ATOM 793 O O . VAL A 1 95 ? 3.103 4.990 -2.278 1.00 94.12 95 VAL A O 1
ATOM 796 N N . TYR A 1 96 ? 1.515 4.805 -0.700 1.00 92.62 96 TYR A N 1
ATOM 797 C CA . TYR A 1 96 ? 0.893 6.104 -0.947 1.00 92.62 96 TYR A CA 1
ATOM 798 C C . TYR A 1 96 ? 0.204 6.638 0.324 1.00 92.62 96 TYR A C 1
ATOM 800 O O . TYR A 1 96 ? -0.474 5.852 0.997 1.00 92.62 96 TYR A O 1
ATOM 808 N N . PRO A 1 97 ? 0.306 7.945 0.636 1.00 87.69 97 PRO A N 1
ATOM 809 C CA . PRO A 1 97 ? 0.993 8.993 -0.132 1.00 87.69 97 PRO A CA 1
ATOM 810 C C . PRO A 1 97 ? 2.526 8.859 -0.098 1.00 87.69 97 PRO A C 1
ATOM 812 O O . PRO A 1 97 ? 3.101 8.490 0.923 1.00 87.69 97 PRO A O 1
ATOM 815 N N . ARG A 1 98 ? 3.193 9.171 -1.224 1.00 76.69 98 ARG A N 1
ATOM 816 C CA . ARG A 1 98 ? 4.657 9.001 -1.413 1.00 76.69 98 ARG A CA 1
ATOM 817 C C . ARG A 1 98 ? 5.503 9.752 -0.377 1.00 76.69 98 ARG A C 1
ATOM 819 O O . ARG A 1 98 ? 6.633 9.381 -0.095 1.00 76.69 98 ARG A O 1
ATOM 826 N N . ASN A 1 99 ? 4.933 10.789 0.220 1.00 66.75 99 ASN A N 1
ATOM 827 C CA . ASN A 1 99 ? 5.597 11.699 1.146 1.00 66.75 99 ASN A CA 1
ATOM 828 C C . ASN A 1 99 ? 5.903 11.031 2.503 1.00 66.75 99 ASN A C 1
ATOM 830 O O . ASN A 1 99 ? 6.720 11.540 3.262 1.00 66.75 99 ASN A O 1
ATOM 834 N N . LEU A 1 100 ? 5.269 9.892 2.812 1.00 60.56 100 LEU A N 1
ATOM 835 C CA . LEU A 1 100 ? 5.510 9.127 4.042 1.00 60.56 100 LEU A CA 1
ATOM 836 C C . LEU A 1 100 ? 6.758 8.237 3.967 1.00 60.56 100 LEU A C 1
ATOM 838 O O . LEU A 1 100 ? 7.352 7.936 5.002 1.00 60.56 100 LEU A O 1
ATOM 842 N N . SER A 1 101 ? 7.180 7.829 2.765 1.00 49.47 101 SER A N 1
ATOM 843 C CA . SER A 1 101 ? 8.268 6.857 2.590 1.00 49.47 101 SER A CA 1
ATOM 844 C C . SER A 1 101 ? 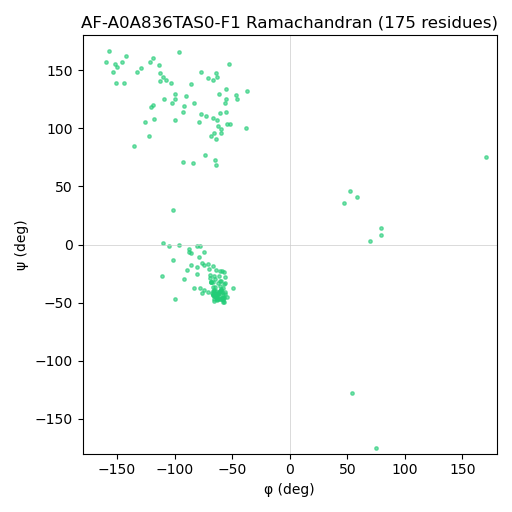9.669 7.480 2.554 1.00 49.47 101 SER A C 1
ATOM 846 O O . SER A 1 101 ? 10.654 6.750 2.499 1.00 49.47 101 SER A O 1
ATOM 848 N N . LEU A 1 102 ? 9.796 8.814 2.556 1.00 48.94 102 LEU A N 1
ATOM 849 C CA . LEU A 1 102 ? 11.089 9.485 2.347 1.00 48.94 102 LEU A CA 1
ATOM 850 C C . LEU A 1 102 ? 11.890 9.735 3.636 1.00 48.94 102 LEU A C 1
ATOM 852 O O . LEU A 1 102 ? 13.115 9.797 3.566 1.00 48.94 102 LEU A O 1
ATOM 856 N N . ASN A 1 103 ? 11.247 9.761 4.810 1.00 44.59 103 ASN A N 1
ATOM 857 C CA . ASN A 1 103 ? 11.946 9.892 6.102 1.00 44.59 103 ASN A CA 1
ATOM 858 C C . ASN A 1 103 ? 12.218 8.549 6.802 1.00 44.59 103 ASN A C 1
ATOM 860 O O . ASN A 1 103 ? 12.846 8.511 7.855 1.00 44.59 103 ASN A O 1
ATOM 864 N N . THR A 1 104 ? 11.797 7.432 6.205 1.00 46.94 104 THR A N 1
ATOM 865 C CA . THR A 1 104 ? 12.127 6.068 6.649 1.00 46.94 104 THR A CA 1
ATOM 866 C C . THR A 1 104 ? 13.227 5.429 5.803 1.00 46.94 104 THR A C 1
ATOM 868 O O . THR A 1 104 ? 13.353 4.205 5.775 1.00 46.94 104 THR A O 1
ATOM 871 N N . LYS A 1 105 ? 14.144 6.235 5.238 1.00 39.66 105 LYS A N 1
ATOM 872 C CA . LYS A 1 105 ? 15.546 5.800 5.112 1.00 39.66 105 LYS A CA 1
ATOM 873 C C . LYS A 1 105 ? 16.116 5.616 6.526 1.00 39.66 105 LYS A C 1
ATOM 875 O O . LYS A 1 105 ? 16.955 6.380 6.989 1.00 39.66 105 LYS A O 1
ATOM 880 N N . LYS A 1 106 ? 15.621 4.608 7.250 1.00 43.03 106 LYS A N 1
ATOM 881 C CA . LYS A 1 106 ? 16.307 4.079 8.415 1.00 43.03 106 LYS A CA 1
ATOM 882 C C . LYS A 1 106 ? 17.640 3.576 7.891 1.00 43.03 106 LYS A C 1
ATOM 884 O O . LYS A 1 106 ? 17.698 2.608 7.135 1.00 43.03 106 LYS A O 1
ATOM 889 N N . ASN A 1 107 ? 18.698 4.247 8.326 1.00 40.47 107 ASN A N 1
ATOM 890 C CA . ASN A 1 107 ? 19.924 3.577 8.712 1.00 40.47 107 ASN A CA 1
ATOM 891 C C . ASN A 1 107 ? 19.517 2.278 9.416 1.00 40.47 107 ASN A C 1
ATOM 893 O O . ASN A 1 107 ? 19.084 2.310 10.569 1.00 40.47 107 ASN A O 1
ATOM 897 N N . TYR A 1 108 ? 19.569 1.146 8.715 1.00 41.31 108 TYR A N 1
ATOM 898 C CA . TYR A 1 108 ? 19.574 -0.147 9.377 1.00 41.31 108 TYR A CA 1
ATOM 899 C C . TYR A 1 108 ? 20.872 -0.171 10.180 1.00 41.31 108 TYR A C 1
ATOM 901 O O . TYR A 1 108 ? 21.9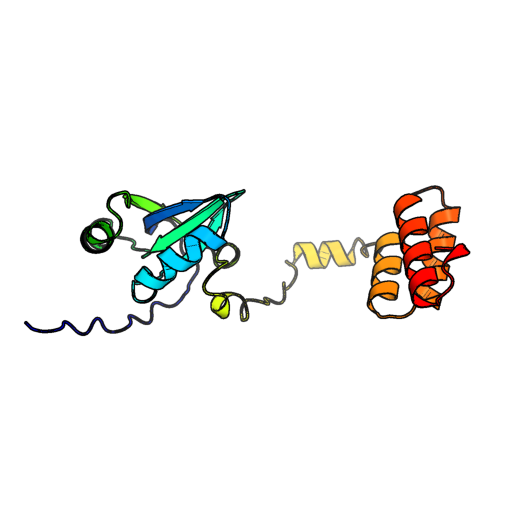37 -0.532 9.679 1.00 41.31 108 TYR A O 1
ATOM 909 N N . SER A 1 109 ? 20.810 0.285 11.431 1.00 50.34 109 SER A N 1
ATOM 910 C CA . SER A 1 109 ? 21.780 -0.134 12.421 1.00 50.34 109 SER A CA 1
ATOM 911 C C . SER A 1 109 ? 21.619 -1.646 12.503 1.00 50.34 109 SER A C 1
ATOM 913 O O . SER A 1 109 ? 20.656 -2.123 13.103 1.00 50.34 109 SER A O 1
ATOM 915 N N . LYS A 1 110 ? 22.507 -2.372 11.815 1.00 45.12 110 LYS A N 1
ATOM 916 C CA . LYS A 1 110 ? 22.617 -3.830 11.891 1.00 45.12 110 LYS A CA 1
ATOM 917 C C . LYS A 1 110 ? 22.365 -4.274 13.331 1.00 45.12 110 LYS A C 1
ATOM 919 O O . LYS A 1 110 ? 22.941 -3.658 14.244 1.00 45.12 110 LYS A O 1
ATOM 924 N N . SER A 1 111 ? 21.520 -5.286 13.529 1.00 57.22 111 SER A N 1
ATOM 925 C CA . SER A 1 111 ? 21.319 -5.861 14.864 1.00 57.22 111 SER A CA 1
ATOM 926 C C . SER A 1 111 ? 22.682 -6.248 15.468 1.00 57.22 111 SER A C 1
ATOM 928 O O . SER A 1 111 ? 23.650 -6.448 14.722 1.00 57.22 111 SER A O 1
ATOM 930 N N . PRO A 1 112 ? 22.830 -6.327 16.801 1.00 66.38 112 PRO A N 1
ATOM 931 C CA . PRO A 1 112 ? 24.064 -6.822 17.408 1.00 66.38 112 PRO A CA 1
ATOM 932 C C . PRO A 1 112 ? 24.515 -8.158 16.795 1.00 66.38 112 PRO A C 1
ATOM 934 O O . PRO A 1 112 ? 25.701 -8.317 16.514 1.00 66.38 112 PRO A O 1
ATOM 937 N N . GLU A 1 113 ? 23.575 -9.049 16.459 1.00 57.53 113 GLU A N 1
ATOM 938 C CA . GLU A 1 113 ? 23.871 -10.314 15.777 1.00 57.53 113 GLU A CA 1
ATOM 939 C C . GLU A 1 113 ? 24.363 -10.107 14.339 1.00 57.53 113 GLU A C 1
ATOM 941 O O . GLU A 1 113 ? 25.336 -10.734 13.941 1.00 57.53 113 GLU A O 1
ATOM 946 N N . GLU A 1 114 ? 23.777 -9.189 13.563 1.00 55.75 114 GLU A N 1
ATOM 947 C CA . GLU A 1 114 ? 24.240 -8.859 12.205 1.00 55.75 114 GLU A CA 1
ATOM 948 C C . GLU A 1 114 ? 25.604 -8.146 12.200 1.00 55.75 114 GLU A C 1
ATOM 950 O O . GLU A 1 114 ? 26.405 -8.316 11.274 1.00 55.75 114 GLU A O 1
ATOM 955 N N . LYS A 1 115 ? 25.908 -7.347 13.232 1.00 61.66 115 LYS A N 1
ATOM 956 C CA . LYS A 1 115 ? 27.242 -6.753 13.426 1.00 61.66 115 LYS A CA 1
ATOM 957 C C . LYS A 1 115 ? 28.275 -7.834 13.723 1.00 61.66 115 LYS A C 1
ATOM 959 O O . LYS A 1 115 ? 29.354 -7.789 13.137 1.00 61.66 115 LYS A O 1
ATOM 964 N N . ILE A 1 116 ? 27.932 -8.800 14.574 1.00 68.44 116 ILE A N 1
ATOM 965 C CA . ILE A 1 116 ? 28.777 -9.951 14.906 1.00 68.44 116 ILE A CA 1
ATOM 966 C C . ILE A 1 116 ? 28.959 -10.852 13.673 1.00 68.44 116 ILE A C 1
ATOM 968 O O . ILE A 1 116 ? 30.091 -11.111 13.279 1.00 68.44 116 ILE A O 1
ATOM 972 N N . LEU A 1 117 ? 27.884 -11.213 12.969 1.00 50.19 117 LEU A N 1
ATOM 973 C CA . LEU A 1 117 ? 27.925 -12.002 11.732 1.00 50.19 117 LEU A CA 1
ATOM 974 C C . LEU A 1 117 ? 28.746 -11.326 10.631 1.00 50.19 117 LEU A C 1
ATOM 976 O O . LEU A 1 117 ? 29.522 -11.997 9.962 1.00 50.19 117 LEU A O 1
ATOM 980 N N . SER A 1 118 ? 28.640 -10.002 10.463 1.00 59.47 118 SER A N 1
ATOM 981 C CA . SER A 1 118 ? 29.448 -9.279 9.467 1.00 59.47 118 SER A CA 1
ATOM 982 C C . SER A 1 118 ? 30.914 -9.063 9.866 1.00 59.47 118 SER A C 1
ATOM 984 O O . SER A 1 118 ? 31.725 -8.763 8.992 1.00 59.47 118 SER A O 1
ATOM 986 N N . LYS A 1 119 ? 31.259 -9.228 11.153 1.00 66.12 119 LYS A N 1
ATOM 987 C CA . LYS A 1 119 ? 32.649 -9.306 11.636 1.00 66.12 119 LYS A CA 1
ATOM 988 C C . LYS A 1 119 ? 33.233 -10.715 11.492 1.00 66.12 119 LYS A C 1
ATOM 990 O O . LYS A 1 119 ? 34.408 -10.833 11.174 1.00 66.12 119 LYS A O 1
ATOM 995 N N . ILE A 1 120 ? 32.427 -11.756 11.718 1.00 63.22 120 ILE A N 1
ATOM 996 C CA . ILE A 1 120 ? 32.850 -13.166 11.642 1.00 63.22 120 ILE A CA 1
ATOM 997 C C . ILE A 1 120 ? 32.944 -13.635 10.184 1.00 63.22 120 ILE A C 1
ATOM 999 O O . ILE A 1 120 ? 33.866 -14.357 9.819 1.00 63.22 120 ILE A O 1
ATOM 1003 N N . PHE A 1 121 ? 32.029 -13.181 9.329 1.00 45.78 121 PHE A N 1
ATOM 1004 C CA . PHE A 1 121 ? 32.034 -13.454 7.899 1.00 45.78 121 PHE A CA 1
ATOM 1005 C C . PHE A 1 121 ? 32.070 -12.122 7.148 1.00 45.78 121 PHE A C 1
ATOM 1007 O O . PHE A 1 121 ? 31.006 -11.538 6.905 1.00 45.78 121 PHE A O 1
ATOM 1014 N N . PRO A 1 122 ? 33.255 -11.602 6.764 1.00 53.72 122 PRO A N 1
ATOM 1015 C CA . PRO A 1 122 ? 33.305 -10.489 5.830 1.00 53.72 122 PRO A CA 1
ATOM 1016 C C . PRO A 1 122 ? 32.534 -10.936 4.593 1.00 53.72 122 PRO A C 1
ATOM 1018 O O . PRO A 1 122 ? 32.896 -11.923 3.950 1.00 53.72 122 PRO A O 1
ATOM 1021 N N . LYS A 1 123 ? 31.403 -10.273 4.327 1.00 54.56 123 LYS A N 1
ATOM 1022 C CA . LYS A 1 123 ? 30.503 -10.611 3.225 1.00 54.56 123 LYS A CA 1
ATOM 1023 C C . LYS A 1 123 ? 31.360 -10.615 1.965 1.00 54.56 123 LYS A C 1
ATOM 1025 O O . LYS A 1 123 ? 31.776 -9.550 1.514 1.00 54.56 123 LYS A O 1
ATOM 1030 N N . LYS A 1 124 ? 31.700 -11.805 1.465 1.00 61.62 124 LYS A N 1
ATOM 1031 C CA . LYS A 1 124 ? 32.519 -11.963 0.268 1.00 61.62 124 LYS A CA 1
ATOM 1032 C C . LYS A 1 124 ? 31.668 -11.406 -0.861 1.00 61.62 124 LYS A C 1
ATOM 1034 O O . LYS A 1 124 ? 30.741 -12.074 -1.311 1.00 61.62 124 LYS A O 1
ATOM 1039 N N . ILE A 1 125 ? 31.890 -10.135 -1.197 1.00 70.75 125 ILE A N 1
ATOM 1040 C CA . ILE A 1 125 ? 31.138 -9.453 -2.246 1.00 70.75 125 ILE A CA 1
ATOM 1041 C C . ILE A 1 125 ? 31.330 -10.312 -3.487 1.00 70.75 125 ILE A C 1
ATOM 1043 O O . ILE A 1 125 ? 32.465 -10.631 -3.856 1.00 70.75 125 ILE A O 1
ATOM 1047 N N . SER A 1 126 ? 30.223 -10.789 -4.054 1.00 87.69 126 SER A N 1
ATOM 1048 C CA . SER A 1 126 ? 30.318 -11.660 -5.214 1.00 87.69 126 SER A CA 1
ATOM 1049 C C . SER A 1 126 ? 30.934 -10.862 -6.360 1.00 87.69 126 SER A C 1
ATOM 1051 O O . SER A 1 126 ? 30.736 -9.650 -6.474 1.00 87.69 126 SER A O 1
ATOM 1053 N N . LEU A 1 127 ? 31.688 -11.538 -7.221 1.00 87.56 127 LEU A N 1
ATOM 1054 C CA . LEU A 1 127 ? 32.306 -10.896 -8.378 1.00 87.56 127 LEU A CA 1
ATOM 1055 C C . LEU A 1 127 ? 31.253 -10.198 -9.266 1.00 87.56 127 LEU A C 1
ATOM 1057 O O . LEU A 1 127 ? 31.513 -9.121 -9.795 1.00 87.56 127 LEU A O 1
ATOM 1061 N N . VAL A 1 128 ? 30.043 -10.769 -9.335 1.00 88.38 128 VAL A N 1
ATOM 1062 C CA . VAL A 1 128 ? 28.866 -10.200 -10.013 1.00 88.38 128 VAL A CA 1
ATOM 1063 C C . VAL A 1 128 ? 28.446 -8.873 -9.375 1.00 88.38 128 VAL A C 1
ATOM 1065 O O . VAL A 1 128 ? 28.237 -7.881 -10.068 1.00 88.38 128 VAL A O 1
ATOM 1068 N N . GLU A 1 129 ? 28.367 -8.818 -8.044 1.00 91.69 129 GLU A N 1
ATOM 1069 C CA . GLU A 1 129 ? 27.964 -7.604 -7.330 1.00 91.69 129 GLU A CA 1
ATOM 1070 C C . GLU A 1 129 ? 29.002 -6.481 -7.492 1.00 91.69 129 GLU A C 1
ATOM 1072 O O . GLU A 1 129 ? 28.630 -5.320 -7.654 1.00 91.69 129 GLU A O 1
ATOM 1077 N N . MET A 1 130 ? 30.298 -6.812 -7.513 1.00 91.50 130 MET A N 1
ATOM 1078 C CA . MET A 1 130 ? 31.354 -5.838 -7.820 1.00 91.50 130 MET A CA 1
ATOM 1079 C C . MET A 1 130 ? 31.226 -5.304 -9.250 1.00 91.50 130 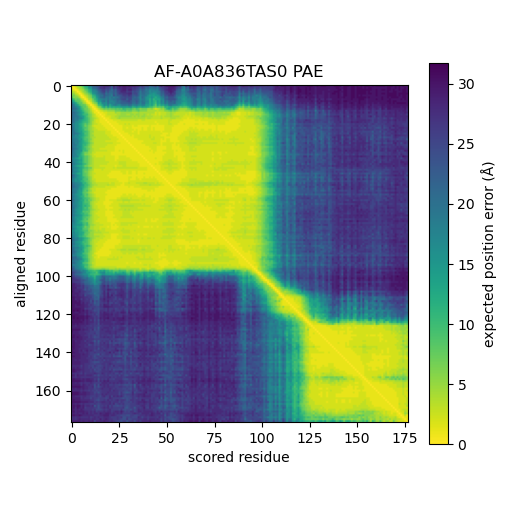MET A C 1
ATOM 1081 O O . MET A 1 130 ? 31.281 -4.096 -9.460 1.00 91.50 130 MET A O 1
ATOM 1085 N N . MET A 1 131 ? 31.002 -6.194 -10.221 1.00 94.44 131 MET A N 1
ATOM 1086 C CA . MET A 1 131 ? 30.870 -5.844 -11.636 1.00 94.44 131 MET A CA 1
ATOM 1087 C C . MET A 1 131 ? 29.736 -4.835 -11.875 1.00 94.44 131 MET A C 1
ATOM 1089 O O . MET A 1 131 ? 29.959 -3.791 -12.489 1.00 94.44 131 MET A O 1
ATOM 1093 N N . TYR A 1 132 ? 28.539 -5.093 -11.338 1.00 94.25 132 TYR A N 1
ATOM 1094 C CA . TYR A 1 132 ? 27.407 -4.172 -11.490 1.00 94.25 132 TYR A CA 1
ATOM 1095 C C . TYR A 1 132 ? 27.598 -2.849 -10.741 1.00 94.25 132 TYR A C 1
ATOM 1097 O O . TYR A 1 132 ? 27.121 -1.813 -11.207 1.00 94.25 132 TYR A O 1
ATOM 1105 N N . ARG A 1 133 ? 28.297 -2.844 -9.597 1.00 91.94 133 ARG A N 1
ATOM 1106 C CA . ARG A 1 133 ? 28.617 -1.597 -8.883 1.00 91.94 133 ARG A CA 1
ATOM 1107 C C . ARG A 1 133 ? 29.507 -0.684 -9.720 1.00 91.94 133 ARG A C 1
ATOM 1109 O O . ARG A 1 133 ? 29.170 0.487 -9.864 1.00 91.94 133 ARG A O 1
ATOM 1116 N N . GLU A 1 134 ? 30.577 -1.218 -10.305 1.00 95.94 134 GLU A N 1
ATOM 1117 C CA . GLU A 1 134 ? 31.476 -0.440 -11.168 1.00 95.94 134 GLU A CA 1
ATOM 1118 C C . GLU A 1 134 ? 30.763 0.051 -12.435 1.00 95.94 134 GLU A C 1
ATOM 1120 O O . GLU A 1 134 ? 30.914 1.211 -12.818 1.00 95.94 134 GLU A O 1
ATOM 1125 N N . LEU A 1 135 ? 29.913 -0.789 -13.043 1.00 93.81 135 LEU A N 1
ATOM 1126 C CA . LEU A 1 135 ? 29.117 -0.402 -14.210 1.00 93.81 135 LEU A CA 1
ATOM 1127 C C . LEU A 1 135 ? 28.187 0.780 -13.895 1.00 93.81 135 LEU A C 1
ATOM 1129 O O . LEU A 1 135 ? 28.141 1.753 -14.648 1.00 93.81 135 LEU A O 1
ATOM 1133 N N . ASN A 1 136 ? 27.475 0.717 -12.766 1.00 91.00 136 ASN A N 1
ATOM 1134 C CA . ASN A 1 136 ? 26.563 1.776 -12.327 1.00 91.00 136 ASN A CA 1
ATOM 1135 C C . ASN A 1 136 ? 27.297 3.052 -11.895 1.00 91.00 136 ASN A C 1
ATOM 1137 O O . ASN A 1 136 ? 26.750 4.143 -12.035 1.00 91.00 136 ASN A O 1
ATOM 1141 N N . ALA A 1 137 ? 28.532 2.928 -11.401 1.00 93.00 137 ALA A N 1
ATOM 1142 C CA . ALA A 1 137 ? 29.406 4.061 -11.108 1.00 93.00 137 ALA A CA 1
ATOM 1143 C C . ALA A 1 137 ? 29.998 4.711 -12.376 1.00 93.00 137 ALA A C 1
ATOM 1145 O O . ALA A 1 137 ? 30.661 5.740 -12.279 1.00 93.00 137 ALA A O 1
ATOM 1146 N N . GLY A 1 138 ? 29.775 4.128 -13.561 1.00 93.06 138 GLY A N 1
ATOM 1147 C CA . GLY A 1 138 ? 30.334 4.604 -14.827 1.00 93.06 138 GLY A CA 1
ATOM 1148 C C . GLY A 1 138 ? 31.795 4.206 -15.052 1.00 93.06 138 GLY A C 1
ATOM 1149 O O . GLY A 1 138 ? 32.400 4.637 -16.031 1.00 93.06 138 GLY A O 1
ATOM 1150 N N . ASN A 1 139 ? 32.367 3.358 -14.194 1.00 96.25 139 ASN A N 1
ATOM 1151 C CA . ASN A 1 139 ? 33.750 2.906 -14.294 1.00 96.25 139 ASN A CA 1
ATOM 1152 C C . ASN A 1 139 ? 33.869 1.718 -15.263 1.00 96.25 139 ASN A C 1
ATOM 1154 O O . ASN A 1 139 ? 34.076 0.565 -14.871 1.00 96.25 139 ASN A O 1
ATOM 1158 N N . LEU A 1 140 ? 33.679 2.000 -16.555 1.00 95.50 140 LEU A N 1
ATOM 1159 C CA . LEU A 1 140 ? 33.510 0.973 -17.589 1.00 95.50 140 LEU A CA 1
ATOM 1160 C C . LEU A 1 140 ? 34.722 0.040 -17.705 1.00 95.50 140 LEU A C 1
ATOM 1162 O O . LEU A 1 140 ? 34.534 -1.166 -17.832 1.00 95.50 140 LEU A O 1
ATOM 1166 N N . SER A 1 141 ? 35.948 0.560 -17.597 1.00 95.50 141 SER A N 1
ATOM 1167 C CA . SER A 1 141 ? 37.173 -0.252 -17.672 1.00 95.50 141 SER A CA 1
ATOM 1168 C C . SER A 1 141 ? 37.242 -1.297 -16.558 1.00 95.50 141 SER A C 1
ATOM 1170 O O . SER A 1 141 ? 37.603 -2.448 -16.803 1.00 95.50 141 SER A O 1
ATOM 1172 N N . LYS A 1 142 ? 36.851 -0.923 -15.330 1.00 96.06 142 LYS A N 1
ATOM 1173 C CA . LYS A 1 142 ? 36.865 -1.845 -14.190 1.00 96.06 142 LYS A CA 1
ATOM 1174 C C . LYS A 1 142 ? 35.726 -2.858 -14.264 1.00 96.06 142 LYS A C 1
ATOM 1176 O O . LYS A 1 142 ? 35.941 -4.035 -13.979 1.00 96.06 142 LYS A O 1
ATOM 1181 N N . ALA A 1 143 ? 34.541 -2.428 -14.693 1.00 95.88 143 ALA A N 1
ATOM 1182 C CA . ALA A 1 143 ? 33.421 -3.330 -14.948 1.00 95.88 143 ALA A CA 1
ATOM 1183 C C . ALA A 1 143 ? 33.766 -4.372 -16.027 1.00 95.88 143 ALA A C 1
ATOM 1185 O O . ALA A 1 143 ? 33.471 -5.553 -15.857 1.00 95.88 143 ALA A O 1
ATOM 1186 N N . GLU A 1 144 ? 34.461 -3.959 -17.089 1.00 96.31 144 GLU A N 1
ATOM 1187 C CA . GLU A 1 144 ? 34.913 -4.839 -18.168 1.00 96.31 144 GLU A CA 1
ATOM 1188 C C . GLU A 1 144 ? 35.924 -5.890 -17.679 1.00 96.31 144 GLU A C 1
ATOM 1190 O O . GLU A 1 144 ? 35.798 -7.072 -18.001 1.00 96.31 144 GLU A O 1
ATOM 1195 N N . GLU A 1 145 ? 36.907 -5.486 -16.867 1.00 97.06 145 GLU A N 1
ATOM 1196 C CA . GLU A 1 145 ? 37.880 -6.399 -16.252 1.00 97.06 145 GLU A CA 1
ATOM 1197 C C . GLU A 1 145 ? 37.178 -7.463 -15.394 1.00 97.06 145 GLU A C 1
ATOM 1199 O O . GLU A 1 145 ? 37.464 -8.659 -15.506 1.00 97.06 145 GLU A O 1
ATOM 1204 N N . LEU A 1 146 ? 36.222 -7.036 -14.564 1.00 95.75 146 LEU A N 1
ATOM 1205 C CA . LEU A 1 146 ? 35.451 -7.925 -13.696 1.00 95.75 146 LEU A CA 1
ATOM 1206 C C . LEU A 1 146 ? 34.563 -8.878 -14.504 1.00 95.75 146 LEU A C 1
ATOM 1208 O O . LEU A 1 146 ? 34.496 -10.058 -14.165 1.00 95.75 146 LEU A O 1
ATOM 1212 N N . ALA A 1 147 ? 33.952 -8.404 -15.592 1.00 95.12 147 ALA A N 1
ATOM 1213 C CA . ALA A 1 147 ? 33.152 -9.227 -16.494 1.00 95.12 147 ALA A CA 1
ATOM 1214 C C . ALA A 1 147 ? 34.002 -10.289 -17.209 1.00 95.12 147 ALA A C 1
ATOM 1216 O O . ALA A 1 147 ? 33.632 -11.461 -17.231 1.00 95.12 147 ALA A O 1
ATOM 1217 N N . LYS A 1 148 ? 35.190 -9.929 -17.715 1.00 95.69 148 LYS A N 1
ATOM 1218 C CA . LYS A 1 148 ? 36.141 -10.894 -18.304 1.00 95.69 148 LYS A CA 1
ATOM 1219 C C . LYS A 1 148 ? 36.605 -11.922 -17.275 1.00 95.69 148 LYS A C 1
ATOM 1221 O O . LYS A 1 148 ? 36.645 -13.117 -17.562 1.00 95.69 148 LYS A O 1
ATOM 1226 N N . LYS A 1 149 ? 36.899 -11.477 -16.050 1.00 94.25 149 LYS A N 1
ATOM 1227 C CA . LYS A 1 149 ? 37.265 -12.371 -14.947 1.00 94.25 149 LYS A CA 1
ATOM 1228 C C . LYS A 1 149 ? 36.127 -13.332 -14.608 1.00 94.25 149 LYS A C 1
ATOM 1230 O O . LYS A 1 149 ? 36.388 -14.516 -14.427 1.00 94.25 149 LYS A O 1
ATOM 1235 N N . LEU A 1 150 ? 34.885 -12.845 -14.564 1.00 92.56 150 LEU A N 1
ATOM 1236 C CA . LEU A 1 150 ? 33.687 -13.648 -14.317 1.00 92.56 150 LEU A CA 1
ATOM 1237 C C . LEU A 1 150 ? 33.473 -14.676 -15.431 1.00 92.56 150 LEU A C 1
ATOM 1239 O O . LEU A 1 150 ? 33.313 -15.859 -15.136 1.00 92.56 150 LEU A O 1
ATOM 1243 N N . LYS A 1 151 ? 33.606 -14.259 -16.693 1.00 92.75 151 LYS A N 1
ATOM 1244 C CA . LYS A 1 151 ? 33.554 -15.141 -17.862 1.00 92.75 151 LYS A CA 1
ATOM 1245 C C . LYS A 1 151 ? 34.559 -16.294 -17.756 1.00 92.75 151 LYS A C 1
ATOM 1247 O O . LYS A 1 151 ? 34.187 -17.449 -17.940 1.00 92.75 151 LYS A O 1
ATOM 1252 N N . ASN A 1 152 ? 35.800 -16.005 -17.360 1.00 90.25 152 ASN A N 1
ATOM 1253 C CA . ASN A 1 152 ? 36.850 -17.018 -17.200 1.00 90.25 152 ASN A CA 1
ATOM 1254 C C . ASN A 1 152 ? 36.578 -18.019 -16.064 1.00 90.25 152 ASN A C 1
ATOM 1256 O O . ASN A 1 152 ? 37.171 -19.093 -16.047 1.00 90.25 152 ASN A O 1
ATOM 1260 N N . THR A 1 153 ? 35.686 -17.705 -15.116 1.00 88.50 153 THR A N 1
ATOM 1261 C CA . THR A 1 153 ? 35.288 -18.666 -14.073 1.00 88.50 153 THR A CA 1
ATOM 1262 C C . THR A 1 153 ? 34.276 -19.711 -14.548 1.00 88.50 153 THR A C 1
ATOM 1264 O O . THR A 1 153 ? 33.996 -20.648 -13.803 1.00 88.50 153 THR A O 1
ATOM 1267 N N . GLY A 1 154 ? 33.682 -19.541 -15.737 1.00 82.75 154 GLY A N 1
ATOM 1268 C CA . GLY A 1 154 ? 32.614 -20.408 -16.249 1.00 82.75 154 GLY A CA 1
ATOM 1269 C C . GLY A 1 154 ? 31.277 -20.285 -15.503 1.00 82.75 154 GLY A C 1
ATOM 1270 O O . GLY A 1 154 ? 30.337 -21.011 -15.809 1.00 82.75 154 GLY A O 1
ATOM 1271 N N . LYS A 1 155 ? 31.169 -19.380 -14.521 1.00 81.38 155 LYS A N 1
ATOM 1272 C CA . LYS A 1 155 ? 29.956 -19.140 -13.725 1.00 81.38 155 LYS A CA 1
ATOM 1273 C C . LYS A 1 155 ? 29.357 -17.783 -14.069 1.00 81.38 155 LYS A C 1
ATOM 1275 O O . LYS A 1 155 ? 30.098 -16.821 -14.241 1.00 81.38 155 LYS A O 1
ATOM 1280 N N . ASN A 1 156 ? 28.024 -17.699 -14.074 1.00 88.12 156 ASN A N 1
ATOM 1281 C CA . ASN A 1 156 ? 27.274 -16.468 -14.365 1.00 88.12 156 ASN A CA 1
ATOM 1282 C C . ASN A 1 156 ? 27.712 -15.826 -15.695 1.00 88.12 156 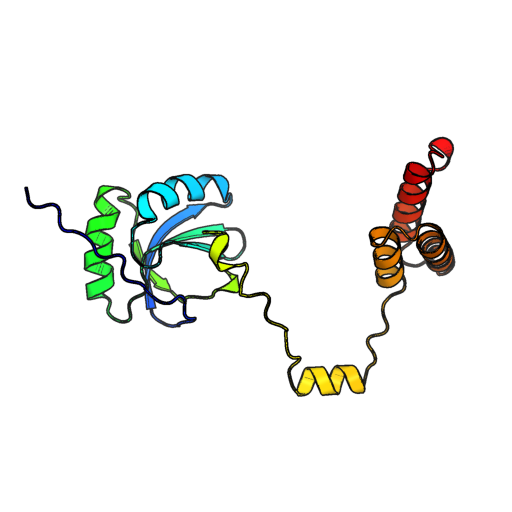ASN A C 1
ATOM 1284 O O . ASN A 1 156 ? 27.991 -14.629 -15.770 1.00 88.12 156 ASN A O 1
ATOM 1288 N N . LEU A 1 157 ? 27.835 -16.658 -16.736 1.00 91.19 157 LEU A N 1
ATOM 1289 C CA . LEU A 1 157 ? 28.250 -16.221 -18.069 1.00 91.19 157 LEU A CA 1
ATOM 1290 C C . LEU A 1 157 ? 27.277 -15.188 -18.641 1.00 91.19 157 LEU A C 1
ATOM 1292 O O . LEU A 1 157 ? 27.732 -14.200 -19.208 1.00 91.19 157 LEU A O 1
ATOM 1296 N N . ASP A 1 158 ? 25.974 -15.374 -18.424 1.00 92.19 158 ASP A N 1
ATOM 1297 C CA . ASP A 1 158 ? 24.936 -14.455 -18.900 1.00 92.19 158 ASP A CA 1
ATOM 1298 C C . ASP A 1 158 ? 25.145 -13.036 -18.356 1.00 92.19 158 ASP A C 1
ATOM 1300 O O . ASP A 1 158 ? 25.147 -12.076 -19.126 1.00 92.19 158 ASP A O 1
ATOM 1304 N N . ASP A 1 159 ? 25.427 -12.899 -17.055 1.00 92.69 159 ASP A N 1
ATOM 1305 C CA . ASP A 1 159 ? 25.730 -11.604 -16.436 1.00 92.69 159 ASP A CA 1
ATOM 1306 C C . ASP A 1 159 ? 27.008 -10.986 -17.026 1.00 92.69 159 ASP A C 1
ATOM 1308 O O . ASP A 1 159 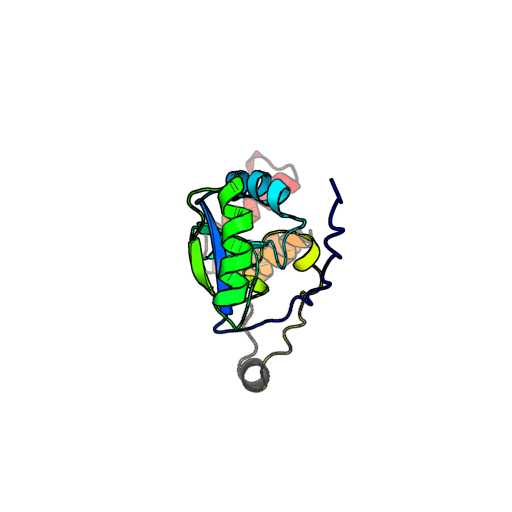? 27.059 -9.786 -17.303 1.00 92.69 159 ASP A O 1
ATOM 1312 N N . ALA A 1 160 ? 28.047 -11.800 -17.242 1.00 93.50 160 ALA A N 1
ATOM 1313 C CA . ALA A 1 160 ? 29.303 -11.336 -17.824 1.00 93.50 160 ALA A CA 1
ATOM 1314 C C . ALA A 1 160 ? 29.109 -10.816 -19.259 1.00 93.50 160 ALA A C 1
ATOM 1316 O O . ALA A 1 160 ? 29.583 -9.728 -19.587 1.00 93.50 160 ALA A O 1
ATOM 1317 N N . TYR A 1 161 ? 28.399 -11.564 -20.107 1.00 95.69 161 TYR A N 1
ATOM 1318 C CA . TYR A 1 161 ? 28.114 -11.163 -21.485 1.00 95.69 161 TYR A CA 1
ATOM 1319 C C . TYR A 1 161 ? 27.204 -9.943 -21.548 1.00 95.69 161 TYR A C 1
ATOM 1321 O O . TYR A 1 161 ? 27.489 -9.017 -22.304 1.00 95.69 161 TYR A O 1
ATOM 1329 N N . PHE A 1 162 ? 26.169 -9.893 -20.709 1.00 95.69 162 PHE A N 1
ATOM 1330 C CA . PHE A 1 162 ? 25.273 -8.746 -20.629 1.00 95.69 162 PHE A CA 1
ATOM 1331 C C . PHE A 1 162 ? 26.030 -7.455 -20.299 1.00 95.69 162 PHE A C 1
ATOM 1333 O O . PHE A 1 162 ? 25.862 -6.439 -20.974 1.00 95.69 162 PHE A O 1
ATOM 1340 N N . VAL A 1 163 ? 26.908 -7.487 -19.290 1.00 94.12 163 VAL A N 1
ATOM 1341 C CA . VAL A 1 163 ? 27.707 -6.310 -18.927 1.00 94.12 163 VAL A CA 1
ATOM 1342 C C . VAL A 1 163 ? 28.691 -5.927 -20.033 1.00 94.12 163 VAL A C 1
ATOM 1344 O O . VAL A 1 163 ? 28.831 -4.738 -20.315 1.00 94.12 163 VAL A O 1
ATOM 1347 N N . LEU A 1 164 ? 29.334 -6.893 -20.695 1.00 95.00 164 LEU A N 1
ATOM 1348 C CA . LEU A 1 164 ? 30.215 -6.609 -21.834 1.00 95.00 164 LEU A CA 1
ATOM 1349 C C . LEU A 1 164 ? 29.455 -5.947 -22.993 1.00 95.00 164 LEU A C 1
ATOM 1351 O O . LEU A 1 164 ? 29.928 -4.936 -23.512 1.00 95.00 164 LEU A O 1
ATOM 1355 N N . GLY A 1 165 ? 28.260 -6.439 -23.330 1.00 94.62 165 GLY A N 1
ATOM 1356 C CA . GLY A 1 165 ? 27.399 -5.839 -24.353 1.00 94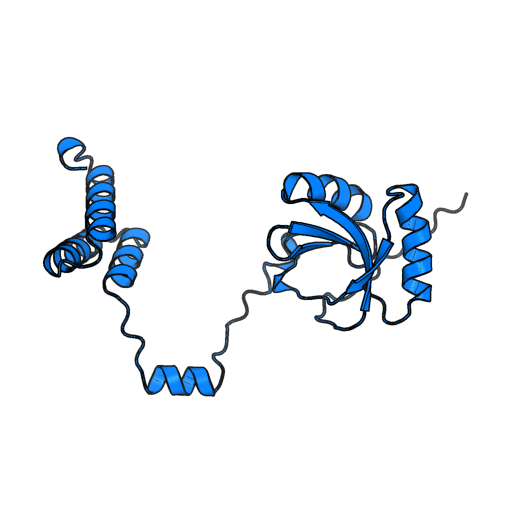.62 165 GLY A CA 1
ATOM 1357 C C . GLY A 1 165 ? 27.008 -4.401 -24.005 1.00 94.62 165 GLY A C 1
ATOM 1358 O O . GLY A 1 165 ? 27.191 -3.486 -24.807 1.00 94.62 165 GLY A O 1
ATOM 1359 N N . LEU A 1 166 ? 26.583 -4.146 -22.760 1.00 93.31 166 LEU A N 1
ATOM 1360 C CA . LEU A 1 166 ? 26.280 -2.786 -22.293 1.00 93.31 166 LEU A CA 1
ATOM 1361 C C . LEU A 1 166 ? 27.486 -1.841 -22.368 1.00 93.31 166 LEU A C 1
ATOM 1363 O O . LEU A 1 166 ? 27.329 -0.661 -22.693 1.00 93.31 166 LEU A O 1
ATOM 1367 N N . ILE A 1 167 ? 28.682 -2.334 -22.047 1.00 94.00 167 ILE A N 1
ATOM 1368 C CA . ILE A 1 167 ? 29.917 -1.551 -22.146 1.00 94.00 167 ILE A CA 1
ATOM 1369 C C . ILE A 1 167 ? 30.225 -1.231 -23.612 1.00 94.00 167 ILE A C 1
ATOM 1371 O O . ILE A 1 167 ? 30.549 -0.083 -23.915 1.00 94.00 167 ILE A O 1
ATOM 1375 N N . ASN A 1 168 ? 30.074 -2.197 -24.520 1.00 92.69 168 ASN A N 1
ATOM 1376 C CA . ASN A 1 168 ? 30.296 -1.998 -25.952 1.00 92.69 168 ASN A CA 1
ATOM 1377 C C . ASN A 1 168 ? 29.304 -0.998 -26.556 1.00 92.69 168 ASN A C 1
ATOM 1379 O O . ASN A 1 168 ? 29.734 -0.076 -27.249 1.00 92.69 168 ASN A O 1
ATOM 1383 N N . LEU A 1 169 ? 28.020 -1.069 -26.187 1.00 92.56 169 LEU A N 1
ATOM 1384 C CA . LEU A 1 169 ? 27.026 -0.054 -26.558 1.00 92.56 169 LEU A CA 1
ATOM 1385 C C . LEU A 1 169 ? 27.422 1.343 -26.068 1.00 92.56 169 LEU A C 1
ATOM 1387 O O . LEU A 1 169 ? 27.358 2.307 -26.825 1.00 92.56 169 LEU A O 1
ATOM 1391 N N . LYS A 1 170 ? 27.879 1.468 -24.814 1.00 90.94 170 LYS A N 1
ATOM 1392 C CA . LYS A 1 170 ? 28.323 2.756 -24.249 1.00 90.94 170 LYS A CA 1
ATOM 1393 C C . LYS A 1 170 ? 29.577 3.316 -24.926 1.00 90.94 170 LYS A C 1
ATOM 1395 O O . LYS A 1 170 ? 29.757 4.529 -24.921 1.00 90.94 170 LYS A O 1
ATOM 1400 N N . LYS A 1 171 ? 30.431 2.454 -25.483 1.00 90.00 171 LYS A N 1
ATOM 1401 C CA . LYS A 1 171 ? 31.626 2.840 -26.250 1.00 90.00 171 LYS A CA 1
ATOM 1402 C C . LYS A 1 171 ? 31.336 3.103 -27.735 1.00 90.00 171 LYS A C 1
ATOM 1404 O O . LYS A 1 171 ? 32.228 3.570 -28.430 1.00 90.00 171 LYS A O 1
ATOM 1409 N N . GLY A 1 172 ? 30.119 2.825 -28.213 1.00 89.75 172 GLY A N 1
ATOM 1410 C CA . GLY A 1 172 ? 29.751 2.944 -29.629 1.00 89.75 172 GLY A CA 1
ATOM 1411 C C . GLY A 1 172 ? 30.206 1.769 -30.505 1.00 89.75 172 GLY A C 1
ATOM 1412 O O . GLY A 1 172 ? 30.162 1.869 -31.726 1.00 89.75 172 GLY A O 1
ATOM 1413 N N . ASN A 1 173 ? 30.620 0.648 -29.905 1.00 91.06 173 ASN A N 1
ATOM 1414 C CA . ASN A 1 173 ? 31.092 -0.545 -30.613 1.00 91.06 173 ASN A CA 1
ATOM 1415 C C . ASN A 1 173 ? 29.936 -1.528 -30.855 1.00 91.06 173 ASN A C 1
ATOM 1417 O O . ASN A 1 173 ? 29.864 -2.580 -30.221 1.00 91.06 173 ASN A O 1
ATOM 1421 N N . PHE A 1 174 ? 29.014 -1.180 -31.753 1.00 84.12 174 PHE A N 1
ATOM 1422 C CA . PHE A 1 174 ? 27.772 -1.938 -31.965 1.00 84.12 174 PHE A CA 1
ATOM 1423 C C . PHE A 1 174 ? 27.975 -3.359 -32.506 1.00 84.12 174 PHE A C 1
ATOM 1425 O O . PHE A 1 174 ? 27.188 -4.237 -32.185 1.00 84.12 174 PHE A O 1
ATOM 1432 N N . GLU A 1 175 ? 29.033 -3.611 -33.278 1.00 83.19 175 GLU A N 1
ATOM 1433 C CA . GLU A 1 175 ? 29.322 -4.951 -33.822 1.00 83.19 175 GLU A CA 1
ATOM 1434 C C . GLU A 1 175 ? 29.761 -5.958 -32.751 1.00 83.19 175 GLU A C 1
ATOM 1436 O O . GLU A 1 175 ? 29.700 -7.166 -32.960 1.00 83.19 175 GLU A O 1
ATOM 1441 N N . GLN A 1 176 ? 30.234 -5.459 -31.608 1.00 75.56 176 GLN A N 1
ATOM 1442 C CA . GLN A 1 176 ? 30.718 -6.273 -30.493 1.00 75.56 176 GLN A CA 1
ATOM 1443 C C . GLN A 1 176 ? 29.717 -6.321 -29.328 1.00 75.56 176 GLN A C 1
ATOM 1445 O O . GLN A 1 176 ? 30.024 -6.926 -28.297 1.00 75.56 176 GLN A O 1
ATOM 1450 N N . ALA A 1 177 ? 28.580 -5.630 -29.449 1.00 69.00 177 ALA A N 1
ATOM 1451 C CA . ALA A 1 177 ? 27.545 -5.516 -28.424 1.00 69.00 177 ALA A CA 1
ATOM 1452 C C . ALA A 1 177 ? 26.518 -6.648 -28.518 1.00 69.00 177 ALA A C 1
ATOM 1454 O O . ALA A 1 177 ? 26.154 -7.160 -27.434 1.00 69.00 177 ALA A O 1
#

Nearest PDB structures (foldseek):
  6wue-assembly1_A-2  TM=3.459E-01  e=3.581E-02  Synechocystis sp. PCC 6803
  6wue-assembly1_B-2  TM=3.747E-01  e=9.396E-02  Synechocystis sp. PCC 6803
  5aa0-assembly1_BZ  TM=3.285E-01  e=2.619E-01  Thermus thermophilus HB8
  5a9z-assembly1_CA  TM=3.285E-01  e=6.871E-01  Thermus thermophilus HB8
  1vk8-assembly1_D  TM=3.160E-01  e=1.048E+00  Thermotoga maritima

Mean predicted aligned error: 15.96 Å

pLDDT: mean 84.38, std 19.09, range [31.91, 98.56]

Foldseek 3Di:
DDPPPPPQPPPPLDWFFFWKKKWQDKDLDVVVVVVVLVVCVSAAPFFWFADPSMTITIGDTHNDVVVNVVVQVVSCVPRVPIDMDGDIRDLVRTPPPVVSVPVPPPPPPDDPVRVVVCVVDVPPCDLLNVLVVCVVVVVLVVNLVSLVVCCVVVPPVVSSQVSQCVSCVVVVNNVSD

Radius of gyration: 24.75 Å; Cα contacts (8 Å, |Δi|>4): 242; chains: 1; bounding box: 64×44×53 Å